Protein AF-0000000066307225 (afdb_homodimer)

Structure (mmCIF, N/CA/C/O backbone):
data_AF-0000000066307225-model_v1
#
loop_
_entity.id
_entity.type
_entity.pdbx_description
1 polymer 'Uncharacterized protein MJ0859'
#
loop_
_atom_site.group_PDB
_atom_site.id
_atom_site.type_symbol
_atom_site.label_atom_id
_atom_site.label_alt_id
_atom_site.label_comp_id
_atom_site.label_asym_id
_atom_site.label_entity_id
_atom_site.label_seq_id
_atom_site.pdbx_PDB_ins_code
_atom_site.Cartn_x
_atom_site.Cartn_y
_atom_site.Cartn_z
_atom_site.occupancy
_atom_site.B_iso_or_equiv
_atom_site.auth_seq_id
_atom_site.auth_comp_id
_atom_site.auth_asym_id
_atom_site.auth_atom_id
_atom_site.pdbx_PDB_model_num
ATOM 1 N N . MET A 1 1 ? -2.4 -5.715 23.688 1 25.11 1 MET A N 1
ATOM 2 C CA . MET A 1 1 ? -2.832 -4.48 23.047 1 25.11 1 MET A CA 1
ATOM 3 C C . MET A 1 1 ? -2.172 -4.328 21.672 1 25.11 1 MET A C 1
ATOM 5 O O . MET A 1 1 ? -0.945 -4.336 21.562 1 25.11 1 MET A O 1
ATOM 9 N N . ASN A 1 2 ? -2.607 -4.906 20.594 1 33.22 2 ASN A N 1
ATOM 10 C CA . ASN A 1 2 ? -2.016 -4.973 19.266 1 33.22 2 ASN A CA 1
ATOM 11 C C . ASN A 1 2 ? -1.569 -3.596 18.781 1 33.22 2 ASN A C 1
ATOM 13 O O . ASN A 1 2 ? -2.4 -2.729 18.5 1 33.22 2 ASN A O 1
ATOM 17 N N . ILE A 1 3 ? -0.653 -3.047 19.469 1 38.5 3 ILE A N 1
ATOM 18 C CA . ILE A 1 3 ? -0.158 -1.697 19.219 1 38.5 3 ILE A CA 1
ATOM 19 C C . ILE A 1 3 ? -0.204 -1.396 17.734 1 38.5 3 ILE A C 1
ATOM 21 O O . ILE A 1 3 ? 0.374 -2.129 16.922 1 38.5 3 ILE A O 1
ATOM 25 N N . MET A 1 4 ? -1.361 -0.844 17.359 1 49.78 4 MET A N 1
ATOM 26 C CA . MET A 1 4 ? -1.545 -0.375 15.992 1 49.78 4 MET A CA 1
ATOM 27 C C . MET A 1 4 ? -0.267 0.266 15.461 1 49.78 4 MET A C 1
ATOM 29 O O . MET A 1 4 ? 0.253 1.211 16.062 1 49.78 4 MET A O 1
ATOM 33 N N . ARG A 1 5 ? 0.6 -0.469 14.766 1 70.19 5 ARG A N 1
ATOM 34 C CA . ARG A 1 5 ? 1.826 0.067 14.18 1 70.19 5 ARG A CA 1
ATOM 35 C C . ARG A 1 5 ? 1.529 1.262 13.281 1 70.19 5 ARG A C 1
ATOM 37 O O . ARG A 1 5 ? 0.581 1.23 12.492 1 70.19 5 ARG A O 1
ATOM 44 N N . ILE A 1 6 ? 1.982 2.439 13.703 1 83.75 6 ILE A N 1
ATOM 45 C CA . ILE A 1 6 ? 1.838 3.701 12.984 1 83.75 6 ILE A CA 1
ATOM 46 C C . ILE A 1 6 ? 2.924 3.814 11.914 1 83.75 6 ILE A C 1
ATOM 48 O O . ILE A 1 6 ? 4.086 3.492 12.172 1 83.75 6 ILE A O 1
ATOM 52 N N . PRO A 1 7 ? 2.504 4.195 10.742 1 93.12 7 PRO A N 1
ATOM 53 C CA . PRO A 1 7 ? 3.508 4.418 9.695 1 93.12 7 PRO A CA 1
ATOM 54 C C . PRO A 1 7 ? 4.508 5.516 10.062 1 93.12 7 PRO A C 1
ATOM 56 O O . PRO A 1 7 ? 4.246 6.316 10.961 1 93.12 7 PRO A O 1
ATOM 59 N N . ARG A 1 8 ? 5.645 5.477 9.492 1 95.62 8 ARG A N 1
ATOM 60 C CA . ARG A 1 8 ? 6.629 6.551 9.594 1 95.62 8 ARG A CA 1
ATOM 61 C C . ARG A 1 8 ? 6.586 7.449 8.367 1 95.62 8 ARG A C 1
ATOM 63 O O . ARG A 1 8 ? 6.418 6.973 7.242 1 95.62 8 ARG A O 1
ATOM 70 N N . LEU A 1 9 ? 6.73 8.672 8.633 1 97.5 9 LEU A N 1
ATOM 71 C CA . LEU A 1 9 ? 6.766 9.664 7.566 1 97.5 9 LEU A CA 1
ATOM 72 C C . LEU A 1 9 ? 8.141 10.328 7.48 1 97.5 9 LE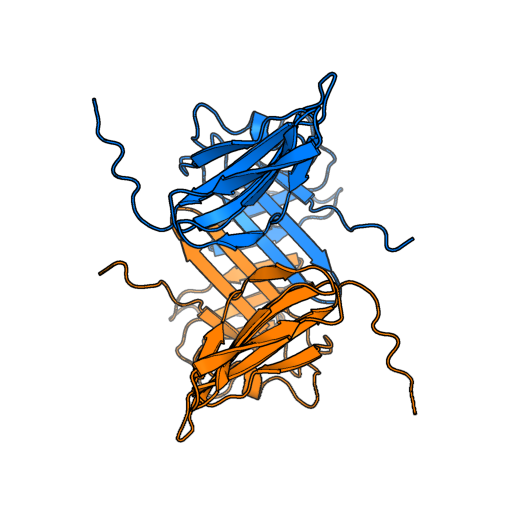U A C 1
ATOM 74 O O . LEU A 1 9 ? 8.703 10.727 8.5 1 97.5 9 LEU A O 1
ATOM 78 N N . TYR A 1 10 ? 8.703 10.398 6.277 1 98.31 10 TYR A N 1
ATOM 79 C CA . TYR A 1 10 ? 9.945 11.117 5.988 1 98.31 10 TYR A CA 1
ATOM 80 C C . TYR A 1 10 ? 9.711 12.227 4.973 1 98.31 10 TYR A C 1
ATOM 82 O O . TYR A 1 10 ? 9.008 12.031 3.975 1 98.31 10 TYR A O 1
ATOM 90 N N . VAL A 1 11 ? 10.305 13.336 5.211 1 98.62 11 VAL A N 1
ATOM 91 C CA . VAL A 1 11 ? 10.07 14.484 4.34 1 98.62 11 VAL A CA 1
ATOM 92 C C . VAL A 1 11 ? 11.398 15.141 3.975 1 98.62 11 VAL A C 1
ATOM 94 O O . VAL A 1 11 ? 12.273 15.297 4.824 1 98.62 11 VAL A O 1
ATOM 97 N N . GLU A 1 12 ? 11.461 15.547 2.754 1 98.38 12 GLU A N 1
ATOM 98 C CA . GLU A 1 12 ? 12.672 16.188 2.246 1 98.38 12 GLU A CA 1
ATOM 99 C C . GLU A 1 12 ? 12.977 17.469 3.002 1 98.38 12 GLU A C 1
ATOM 101 O O . GLU A 1 12 ? 12.109 18.328 3.154 1 98.38 12 GLU A O 1
ATOM 106 N N . ASN A 1 13 ? 14.18 17.547 3.523 1 95 13 ASN A N 1
ATOM 107 C CA . ASN A 1 13 ? 14.734 18.734 4.141 1 95 13 ASN A CA 1
ATOM 108 C C . ASN A 1 13 ? 13.844 19.266 5.262 1 95 13 ASN A C 1
ATOM 110 O O . ASN A 1 13 ? 13.672 20.469 5.41 1 95 13 ASN A O 1
ATOM 114 N N . ALA A 1 14 ? 13.195 18.344 5.945 1 93.88 14 ALA A N 1
ATOM 115 C CA . ALA A 1 14 ? 12.398 18.781 7.094 1 93.88 14 ALA A CA 1
ATOM 116 C C . ALA A 1 14 ? 13.289 19.375 8.18 1 93.88 14 ALA A C 1
ATOM 118 O O . ALA A 1 14 ? 14.32 18.797 8.539 1 93.88 14 ALA A O 1
ATOM 119 N N . GLU A 1 15 ? 12.93 20.469 8.68 1 90.44 15 GLU A N 1
ATOM 120 C CA . GLU A 1 15 ? 13.711 21.156 9.688 1 90.44 15 GLU A CA 1
ATOM 121 C C . GLU A 1 15 ? 13.594 20.469 11.047 1 90.44 15 GLU A C 1
ATOM 123 O O . GLU A 1 15 ? 14.602 20.281 11.742 1 90.44 15 GLU A O 1
ATOM 128 N N . LYS A 1 16 ? 12.445 20.219 11.484 1 90.38 16 LYS A N 1
ATOM 129 C CA . LYS A 1 16 ? 12.18 19.484 12.711 1 90.38 16 LYS A CA 1
ATOM 130 C C . LYS A 1 16 ? 12.008 17.984 12.438 1 90.38 16 LYS A C 1
ATOM 132 O O . LYS A 1 16 ? 11.125 17.594 11.664 1 90.38 16 LYS A O 1
ATOM 137 N N . HIS A 1 17 ? 12.883 17.188 12.984 1 90.44 17 HIS A N 1
ATOM 138 C CA . HIS A 1 17 ? 12.82 15.758 12.656 1 90.44 17 HIS A CA 1
ATOM 139 C C . HIS A 1 17 ? 13.297 14.898 13.82 1 90.44 17 HIS A C 1
ATOM 141 O O . HIS A 1 17 ? 13.852 15.414 14.789 1 90.44 17 HIS A O 1
ATOM 147 N N . GLU A 1 18 ? 13.016 13.609 13.719 1 86.94 18 GLU A N 1
ATOM 148 C CA . GLU A 1 18 ? 13.281 12.641 14.773 1 86.94 18 GLU A CA 1
ATOM 149 C C . GLU A 1 18 ? 14.609 11.922 14.539 1 86.94 18 GLU A C 1
ATOM 151 O O . GLU A 1 18 ? 14.852 10.852 15.102 1 86.94 18 GLU A 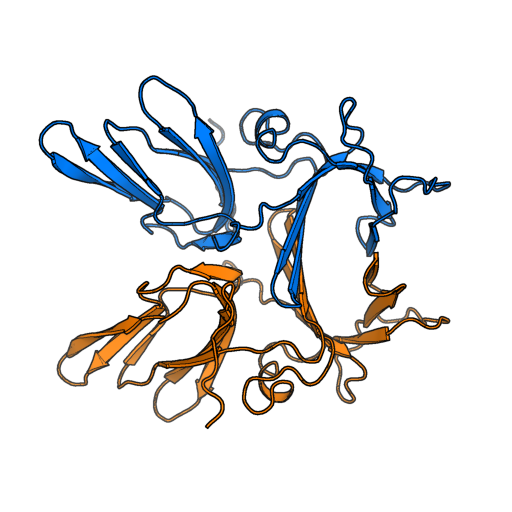O 1
ATOM 156 N N . GLY A 1 19 ? 15.445 12.383 13.609 1 85.5 19 GLY A N 1
ATOM 157 C CA . GLY A 1 19 ? 16.812 11.906 13.461 1 85.5 19 GLY A CA 1
ATOM 158 C C . GLY A 1 19 ? 16.969 10.852 12.383 1 85.5 19 GLY A C 1
ATOM 159 O O . GLY A 1 19 ? 17.984 10.805 11.688 1 85.5 19 GLY A O 1
ATOM 160 N N . ARG A 1 20 ? 15.953 9.93 12.219 1 92.94 20 ARG A N 1
ATOM 161 C CA . ARG A 1 20 ? 16.062 8.93 11.164 1 92.94 20 ARG A CA 1
ATOM 162 C C . ARG A 1 20 ? 15.984 9.57 9.781 1 92.94 20 ARG A C 1
ATOM 164 O O . ARG A 1 20 ? 15.297 10.578 9.609 1 92.94 20 ARG A O 1
ATOM 171 N N . LYS A 1 21 ? 16.656 8.945 8.867 1 96.5 21 LYS A N 1
ATOM 172 C CA . LYS A 1 21 ? 16.766 9.516 7.527 1 96.5 21 LYS A CA 1
ATOM 173 C C . LYS A 1 21 ? 16.562 8.453 6.457 1 96.5 21 LYS A C 1
ATOM 175 O O . LYS A 1 21 ? 16.875 7.281 6.672 1 96.5 21 LYS A O 1
ATOM 180 N N . VAL A 1 22 ? 16.094 8.898 5.387 1 98.19 22 VAL A N 1
ATOM 181 C CA . VAL A 1 22 ? 16.047 8.133 4.145 1 98.19 22 VAL A CA 1
ATOM 182 C C . VAL A 1 22 ? 16.641 8.953 3.004 1 98.19 22 VAL A C 1
ATOM 184 O O . VAL A 1 22 ? 16.391 10.164 2.916 1 98.19 22 VAL A O 1
ATOM 187 N N . VAL A 1 23 ? 17.359 8.32 2.223 1 98.31 23 VAL A N 1
ATOM 188 C CA . VAL A 1 23 ? 17.984 9.008 1.096 1 98.31 23 VAL A CA 1
ATOM 189 C C . VAL A 1 23 ? 17.438 8.453 -0.216 1 98.31 23 VAL A C 1
ATOM 191 O O . VAL A 1 23 ? 17.312 7.238 -0.382 1 98.31 23 VAL A O 1
ATOM 194 N N . ILE A 1 24 ? 17.094 9.328 -1.079 1 98.38 24 ILE A N 1
ATOM 195 C CA . ILE A 1 24 ? 16.656 8.977 -2.424 1 98.38 24 ILE A CA 1
ATOM 196 C C . ILE A 1 24 ? 17.703 9.406 -3.443 1 98.38 24 ILE A C 1
ATOM 198 O O . ILE A 1 24 ? 18.031 10.586 -3.553 1 98.38 24 ILE A O 1
ATOM 202 N N . GLU A 1 25 ? 18.172 8.461 -4.172 1 97.5 25 GLU A N 1
ATOM 203 C CA . GLU A 1 25 ? 19.188 8.766 -5.191 1 97.5 25 GLU A CA 1
ATOM 204 C C . GLU A 1 25 ? 18.672 8.422 -6.586 1 97.5 25 GLU A C 1
ATOM 206 O O . GLU A 1 25 ? 17.734 7.629 -6.738 1 97.5 25 GLU A O 1
ATOM 211 N N . ASN A 1 26 ? 19.266 9.094 -7.609 1 95.25 26 ASN A N 1
ATOM 212 C CA . ASN A 1 26 ? 19.062 8.773 -9.016 1 95.25 26 ASN A CA 1
ATOM 213 C C . ASN A 1 26 ? 17.578 8.75 -9.375 1 95.25 26 ASN A C 1
ATOM 215 O O . ASN A 1 26 ? 17.078 7.773 -9.945 1 95.25 26 ASN A O 1
ATOM 219 N N . GLY A 1 27 ? 16.812 9.781 -8.945 1 91.88 27 GLY A N 1
ATOM 220 C CA . GLY A 1 27 ? 15.414 9.945 -9.297 1 91.88 27 GLY A CA 1
ATOM 221 C C . GLY A 1 27 ? 14.516 8.898 -8.672 1 91.88 27 GLY A C 1
ATOM 222 O O . GLY A 1 27 ? 13.477 8.555 -9.234 1 91.88 27 GLY A O 1
ATOM 223 N N . GLY A 1 28 ? 14.984 8.297 -7.578 1 95.25 28 GLY A N 1
ATOM 224 C CA . GLY A 1 28 ? 14.156 7.32 -6.898 1 95.25 28 GLY A CA 1
ATOM 225 C C . GLY A 1 28 ? 14.57 5.887 -7.184 1 95.25 28 GLY A C 1
ATOM 226 O O . GLY A 1 28 ? 14.008 4.949 -6.617 1 95.25 28 GLY A O 1
ATOM 227 N N . LYS A 1 29 ? 15.531 5.691 -7.977 1 96.12 29 LYS A N 1
ATOM 228 C CA . LYS A 1 29 ? 15.992 4.344 -8.305 1 96.12 29 LYS A CA 1
ATOM 229 C C . LYS A 1 29 ? 16.688 3.689 -7.117 1 96.12 29 LYS A C 1
ATOM 231 O O . LYS A 1 29 ? 16.797 2.463 -7.059 1 96.12 29 LYS A O 1
ATOM 236 N N . VAL A 1 30 ? 17.188 4.531 -6.297 1 97.5 30 VAL A N 1
ATOM 237 C CA . VAL A 1 30 ? 17.828 4.02 -5.086 1 97.5 30 VAL A CA 1
ATOM 238 C C . VAL A 1 30 ? 17.188 4.652 -3.855 1 97.5 30 VAL A C 1
ATOM 240 O O . VAL A 1 30 ? 17.047 5.875 -3.771 1 97.5 30 VAL A O 1
ATOM 243 N N . ILE A 1 31 ? 16.766 3.861 -2.959 1 98.44 31 ILE A N 1
ATOM 244 C CA . ILE A 1 31 ? 16.25 4.285 -1.663 1 98.44 31 ILE A CA 1
ATOM 245 C C . ILE A 1 31 ? 17.078 3.664 -0.546 1 98.44 31 ILE A C 1
ATOM 247 O O . ILE A 1 31 ? 17.234 2.441 -0.479 1 98.44 31 ILE A O 1
ATOM 251 N N . LYS A 1 32 ? 17.594 4.512 0.347 1 98 32 LYS A N 1
ATOM 252 C CA . LYS A 1 32 ? 18.453 4.059 1.433 1 98 32 LYS A CA 1
ATOM 253 C C . LYS A 1 32 ? 17.938 4.527 2.787 1 98 32 LYS A C 1
ATOM 255 O O . LYS A 1 32 ? 17.781 5.727 3.016 1 98 32 LYS A O 1
ATOM 260 N N . PHE A 1 33 ? 17.625 3.639 3.607 1 97.81 33 PHE A N 1
ATOM 261 C CA . PHE A 1 33 ? 17.297 3.955 4.988 1 97.81 33 PHE A CA 1
ATOM 262 C C . PHE A 1 33 ? 18.547 3.992 5.859 1 97.81 33 PHE A C 1
ATOM 264 O O . PHE A 1 33 ? 19.266 3 5.953 1 97.81 33 PHE A O 1
ATOM 271 N N . LEU A 1 34 ? 18.719 5.055 6.48 1 96.31 34 LEU A N 1
ATOM 272 C CA . LEU A 1 34 ? 19.938 5.242 7.254 1 96.31 34 LEU A CA 1
ATOM 273 C C . LEU A 1 34 ? 19.672 5.066 8.742 1 96.31 34 LEU A C 1
ATOM 275 O O . LEU A 1 34 ? 18.594 5.406 9.234 1 96.31 34 LEU A O 1
ATOM 279 N N . ASP A 1 35 ? 20.688 4.652 9.43 1 89.75 35 ASP A N 1
ATOM 280 C CA . ASP A 1 35 ? 20.609 4.648 10.891 1 89.75 35 ASP A CA 1
ATOM 281 C C . ASP A 1 35 ? 20.703 6.066 11.445 1 89.75 35 ASP A C 1
ATOM 283 O O . ASP A 1 35 ? 21.188 6.977 10.773 1 89.75 35 ASP A O 1
ATOM 287 N N . LYS A 1 36 ? 20.266 6.285 12.609 1 86.75 36 LYS A N 1
ATOM 288 C CA . LYS A 1 36 ? 20.172 7.602 13.227 1 86.75 36 LYS A CA 1
ATOM 289 C C . LYS A 1 36 ? 21.516 8.32 13.203 1 86.75 36 LYS A C 1
ATOM 291 O O . LYS A 1 36 ? 21.578 9.508 12.891 1 86.75 36 LYS A O 1
ATOM 296 N N . ASP A 1 37 ? 22.609 7.668 13.414 1 88 37 ASP A N 1
ATOM 297 C CA . ASP A 1 37 ? 23.922 8.305 13.547 1 88 37 ASP A CA 1
ATOM 298 C C . ASP A 1 37 ? 24.719 8.211 12.25 1 88 37 ASP A C 1
ATOM 300 O O . ASP A 1 37 ? 25.859 8.672 12.172 1 88 37 ASP A O 1
ATOM 304 N N . GLU A 1 38 ? 24.047 7.711 11.211 1 90.44 38 GLU A N 1
ATOM 305 C CA . GLU A 1 38 ? 24.75 7.551 9.938 1 90.44 38 GLU A CA 1
ATOM 306 C C . GLU A 1 38 ? 24.719 8.844 9.125 1 90.44 38 GLU A C 1
ATOM 308 O O . GLU A 1 38 ? 23.672 9.469 8.984 1 90.44 38 GLU A O 1
ATOM 313 N N . GLU A 1 39 ? 25.844 9.289 8.688 1 90.19 39 GLU A N 1
ATOM 314 C CA . GLU A 1 39 ? 25.953 10.484 7.855 1 90.19 39 GLU A CA 1
ATOM 315 C C . GLU A 1 39 ? 25.844 10.133 6.371 1 90.19 39 GLU A C 1
ATOM 317 O O . GLU A 1 39 ? 26.172 9.016 5.965 1 90.19 39 GLU A O 1
ATOM 322 N N . TYR A 1 40 ? 25.375 10.984 5.633 1 93.44 40 TYR A N 1
ATOM 323 C CA . TYR A 1 40 ? 25.25 10.797 4.191 1 93.44 40 TYR A CA 1
ATOM 324 C C . TYR A 1 40 ? 26.078 11.836 3.434 1 93.44 40 TYR A C 1
ATOM 326 O O . TYR A 1 40 ? 25.969 13.031 3.699 1 93.44 40 TYR A O 1
ATOM 334 N N . GLU A 1 41 ? 26.984 11.281 2.564 1 90.44 41 GLU A N 1
ATOM 335 C CA . GLU A 1 41 ? 27.812 12.133 1.72 1 90.44 41 GLU A CA 1
ATOM 336 C C . GLU A 1 41 ? 27.469 11.953 0.245 1 90.44 41 GLU A C 1
ATOM 338 O O . GLU A 1 41 ? 27.625 10.867 -0.308 1 90.44 41 GLU A O 1
ATOM 343 N N . GLY A 1 42 ? 26.531 12.281 -0.307 1 92.06 42 GLY A N 1
ATOM 344 C CA . GLY A 1 42 ? 26.156 12.164 -1.706 1 92.06 42 GLY A CA 1
ATOM 345 C C . GLY A 1 42 ? 25.234 13.273 -2.172 1 92.06 42 GLY A C 1
ATOM 346 O O . GLY A 1 42 ? 25.062 14.281 -1.481 1 92.06 42 GLY A O 1
ATOM 347 N N . ASP A 1 43 ? 24.719 13.094 -3.387 1 94.38 43 ASP A N 1
ATOM 348 C CA . ASP A 1 43 ? 23.906 14.148 -3.992 1 94.38 43 ASP A CA 1
ATOM 349 C C . ASP A 1 43 ? 22.422 13.773 -3.984 1 94.38 43 ASP A C 1
ATOM 351 O O . ASP A 1 43 ? 21.625 14.406 -4.672 1 94.38 43 ASP A O 1
ATOM 355 N N . GLY A 1 44 ? 22.172 12.82 -3.258 1 96.88 44 GLY A N 1
ATOM 356 C CA . GLY A 1 44 ? 20.781 12.414 -3.191 1 96.88 44 GLY A CA 1
ATOM 357 C C . GLY A 1 44 ? 19.922 13.344 -2.34 1 96.88 44 GLY A C 1
ATOM 358 O O . GLY A 1 44 ? 20.453 14.227 -1.662 1 96.88 44 GLY A O 1
ATOM 359 N N . LYS A 1 45 ? 18.609 13.211 -2.488 1 97.56 45 LYS A N 1
ATOM 360 C CA . LYS A 1 45 ? 17.688 13.914 -1.61 1 97.56 45 LYS A CA 1
ATOM 361 C C . LYS A 1 45 ? 17.625 13.266 -0.23 1 97.56 45 LYS A C 1
ATOM 363 O O . LYS A 1 45 ? 17.422 12.062 -0.113 1 97.56 45 LYS A O 1
ATOM 368 N N . VAL A 1 46 ? 17.812 14.055 0.766 1 97.25 46 VAL A N 1
ATOM 369 C CA . VAL A 1 46 ? 17.734 13.531 2.129 1 97.25 46 VAL A CA 1
ATOM 370 C C . VAL A 1 46 ? 16.375 13.867 2.73 1 97.25 46 VAL A C 1
ATOM 372 O O . VAL A 1 46 ? 15.969 15.031 2.754 1 97.25 46 VAL A O 1
ATOM 375 N N . LEU A 1 47 ? 15.688 12.844 3.139 1 98.25 47 LEU A N 1
ATOM 376 C CA . LEU A 1 47 ? 14.414 12.969 3.838 1 98.25 47 LEU A CA 1
ATOM 377 C C . LEU A 1 47 ? 14.57 12.633 5.316 1 98.25 47 LEU A C 1
ATOM 379 O O . LEU A 1 47 ? 15.266 11.68 5.672 1 98.25 47 LEU A O 1
ATOM 383 N N . TYR A 1 48 ? 13.914 13.422 6.117 1 97.19 48 TYR A N 1
ATOM 384 C CA . TYR A 1 48 ? 14.008 13.25 7.562 1 97.19 48 TYR A CA 1
ATOM 385 C C . TYR A 1 48 ? 12.672 12.781 8.141 1 97.19 48 TYR A C 1
ATOM 387 O O . TYR A 1 48 ? 11.609 13.234 7.703 1 97.19 48 TYR A O 1
ATOM 395 N N . GLN A 1 49 ? 12.781 11.898 9.109 1 97.12 49 GLN A N 1
ATOM 396 C CA . GLN A 1 49 ? 11.562 11.43 9.758 1 97.12 49 GLN A CA 1
ATOM 397 C C . GLN A 1 49 ? 10.875 12.562 10.516 1 97.12 49 GLN A C 1
ATOM 399 O O . GLN A 1 49 ? 11.516 13.273 11.297 1 97.12 49 GLN A O 1
ATOM 404 N N . VAL A 1 50 ? 9.625 12.719 10.289 1 97.38 50 VAL A N 1
ATOM 405 C CA . VAL A 1 50 ? 8.805 13.711 10.977 1 97.38 50 VAL A CA 1
ATOM 406 C C . VAL A 1 50 ? 7.598 13.023 11.617 1 97.38 50 VAL A C 1
ATOM 408 O O . VAL A 1 50 ? 7.438 11.805 11.508 1 97.38 50 VAL A O 1
ATOM 411 N N . ILE A 1 51 ? 6.836 13.734 12.367 1 95.75 51 ILE A N 1
ATOM 412 C CA . ILE A 1 51 ? 5.613 13.211 12.961 1 95.75 51 ILE A CA 1
ATOM 413 C C . ILE A 1 51 ? 4.625 12.828 11.852 1 95.75 51 ILE A C 1
ATOM 415 O O . ILE A 1 51 ? 4.316 13.641 10.984 1 95.75 51 ILE A O 1
ATOM 419 N N . TYR A 1 52 ? 4.199 11.648 11.906 1 95.56 52 TYR A N 1
ATOM 420 C CA . TYR A 1 52 ? 3.324 11.109 10.875 1 95.56 52 TYR A CA 1
ATOM 421 C C . TYR A 1 52 ? 2.09 11.984 10.695 1 95.56 52 TYR A C 1
ATOM 423 O O . TYR A 1 52 ? 1.704 12.297 9.562 1 95.56 52 TYR A O 1
ATOM 431 N N . ASP A 1 53 ? 1.547 12.477 11.758 1 93.94 53 ASP A N 1
ATOM 432 C CA . ASP A 1 53 ? 0.296 13.227 11.742 1 93.94 53 ASP A CA 1
ATOM 433 C C . ASP A 1 53 ? 0.504 14.625 11.156 1 93.94 53 ASP A C 1
ATOM 435 O O . ASP A 1 53 ? -0.461 15.344 10.898 1 93.94 53 ASP A O 1
ATOM 439 N N . ASP A 1 54 ? 1.773 14.969 10.82 1 94.81 54 ASP A N 1
ATOM 440 C CA . ASP A 1 54 ? 2.053 16.266 10.234 1 94.81 54 ASP A CA 1
ATOM 441 C C . ASP A 1 54 ? 2.064 16.188 8.703 1 94.81 54 ASP A C 1
ATOM 443 O O . ASP A 1 54 ? 2.461 17.141 8.031 1 94.81 54 ASP A O 1
ATOM 447 N N . PHE A 1 55 ? 1.622 15.195 8.117 1 97.25 55 PHE A N 1
ATOM 448 C CA . PHE A 1 55 ? 1.599 14.969 6.676 1 97.25 55 PHE A CA 1
ATOM 449 C C . PHE A 1 55 ? 1.003 16.172 5.953 1 97.25 55 PHE A C 1
ATOM 451 O O . PHE A 1 55 ? 1.566 16.656 4.965 1 97.25 55 PHE A O 1
ATOM 458 N N . ASP A 1 56 ? -0.08 16.641 6.461 1 96.44 56 ASP A N 1
ATOM 459 C CA . ASP A 1 56 ? -0.821 17.688 5.746 1 96.44 56 ASP A CA 1
ATOM 460 C C . ASP A 1 56 ? -0.069 19.016 5.773 1 96.44 56 ASP A C 1
ATOM 462 O O . ASP A 1 56 ? -0.369 19.922 4.992 1 96.44 56 ASP A O 1
ATOM 466 N N . ASN A 1 57 ? 0.938 19.203 6.652 1 97 57 ASN A N 1
ATOM 467 C CA . ASN A 1 57 ? 1.793 20.375 6.629 1 97 57 ASN A CA 1
ATOM 468 C C . ASN A 1 57 ? 2.564 20.484 5.316 1 97 57 ASN A C 1
ATOM 470 O O . ASN A 1 57 ? 3.08 21.547 4.98 1 97 57 ASN A O 1
ATOM 474 N N . TYR A 1 58 ? 2.615 19.422 4.586 1 98.12 58 TYR A N 1
ATOM 475 C CA . TYR A 1 58 ? 3.447 19.375 3.389 1 98.12 58 TYR A CA 1
ATOM 476 C C . TYR A 1 58 ? 2.59 19.266 2.133 1 98.12 58 TYR A C 1
ATOM 478 O O . TYR A 1 58 ? 3.07 18.844 1.078 1 98.12 58 TYR A O 1
ATOM 486 N N . VAL A 1 59 ? 1.358 19.516 2.283 1 98.06 59 VAL A N 1
ATOM 487 C CA . VAL A 1 59 ? 0.411 19.609 1.177 1 98.06 59 VAL A CA 1
ATOM 488 C C . VAL A 1 59 ? -0.245 20.984 1.159 1 98.06 59 VAL A C 1
ATOM 490 O O . VAL A 1 59 ? -0.867 21.391 2.141 1 98.06 59 VAL A O 1
ATOM 493 N N . LEU A 1 60 ? -0.037 21.656 0.116 1 97.62 60 LEU A N 1
ATOM 494 C CA . LEU A 1 60 ? -0.638 22.969 -0.054 1 97.62 60 LEU A CA 1
ATOM 495 C C . LEU A 1 60 ? -1.644 22.969 -1.201 1 97.62 60 LEU A C 1
ATOM 497 O O . LEU A 1 60 ? -1.27 22.766 -2.359 1 97.62 60 LEU A O 1
ATOM 501 N N . MET A 1 61 ? -2.938 23.25 -0.926 1 95.62 61 MET A N 1
ATOM 502 C CA . MET A 1 61 ? -4.016 23.281 -1.911 1 95.62 61 MET A CA 1
ATOM 503 C C . MET A 1 61 ? -3.996 22.016 -2.77 1 95.62 61 MET A C 1
ATOM 505 O O . MET A 1 61 ? -4.016 22.094 -4 1 95.62 61 MET A O 1
ATOM 509 N N . GLY A 1 62 ? -3.771 20.891 -2.111 1 96.19 62 GLY A N 1
ATOM 510 C CA . GLY A 1 62 ? -3.852 19.594 -2.768 1 96.19 62 GLY A CA 1
ATOM 511 C C . GLY A 1 62 ? -2.562 19.188 -3.463 1 96.19 62 GLY A C 1
ATOM 512 O O . GLY A 1 62 ? -2.49 18.125 -4.086 1 96.19 62 GLY A O 1
ATOM 513 N N . THR A 1 63 ? -1.599 20.031 -3.35 1 98 63 THR A N 1
ATOM 514 C CA . THR A 1 63 ? -0.343 19.734 -4.031 1 98 63 THR A CA 1
ATOM 515 C C . THR A 1 63 ? 0.761 19.438 -3.02 1 98 63 THR A C 1
ATOM 517 O O . THR A 1 63 ? 0.996 20.219 -2.1 1 98 63 THR A O 1
ATOM 520 N N . VAL A 1 64 ? 1.4 18.344 -3.189 1 98.44 64 VAL A N 1
ATOM 521 C CA . VAL A 1 64 ? 2.527 17.969 -2.342 1 98.44 64 VAL A CA 1
ATOM 522 C C . VAL A 1 64 ? 3.695 18.922 -2.582 1 98.44 64 VAL A C 1
ATOM 524 O O . VAL A 1 64 ? 4.098 19.141 -3.727 1 98.44 64 VAL A O 1
ATOM 527 N N . THR A 1 65 ? 4.32 19.422 -1.512 1 98.56 65 THR A N 1
ATOM 528 C CA . THR A 1 65 ? 5.27 20.516 -1.672 1 98.56 65 THR A CA 1
ATOM 529 C C . THR A 1 65 ? 6.703 20.016 -1.526 1 98.56 65 THR A C 1
ATOM 531 O O . THR A 1 65 ? 7.652 20.719 -1.874 1 98.56 65 THR A O 1
ATOM 534 N N . LYS A 1 66 ? 6.941 18.859 -1.037 1 98.31 66 LYS A N 1
ATOM 535 C CA . LYS A 1 66 ? 8.234 18.219 -0.845 1 98.31 66 LYS A CA 1
ATOM 536 C C . LYS A 1 66 ? 8.156 16.719 -1.136 1 98.31 66 LYS A C 1
ATOM 538 O O . LYS A 1 66 ? 7.105 16.094 -0.969 1 98.31 66 LYS A O 1
ATOM 543 N N . ASP A 1 67 ? 9.25 16.156 -1.58 1 98.56 67 ASP A N 1
ATOM 544 C CA . ASP A 1 67 ? 9.281 14.695 -1.651 1 98.56 67 ASP A CA 1
ATOM 545 C C . ASP A 1 67 ? 9.047 14.078 -0.276 1 98.56 67 ASP A C 1
ATOM 547 O O . ASP A 1 67 ? 9.586 14.555 0.726 1 98.56 67 ASP A O 1
ATOM 551 N N . MET A 1 68 ? 8.266 13.008 -0.243 1 98.62 68 MET A N 1
ATOM 552 C CA . MET A 1 68 ? 7.957 12.32 1.009 1 98.62 68 MET A CA 1
ATOM 553 C C . MET A 1 68 ? 8.047 10.805 0.837 1 98.62 68 MET A C 1
ATOM 555 O O . MET A 1 68 ? 7.844 10.289 -0.263 1 98.62 68 MET A O 1
ATOM 559 N N . ILE A 1 69 ? 8.32 10.125 1.898 1 98.5 69 ILE A N 1
ATOM 560 C CA . ILE A 1 69 ? 8.219 8.672 1.967 1 98.5 69 ILE A CA 1
ATOM 561 C C . ILE A 1 69 ? 7.379 8.273 3.178 1 98.5 69 ILE A C 1
ATOM 563 O O . ILE A 1 69 ? 7.57 8.797 4.277 1 98.5 69 ILE A O 1
ATOM 567 N N . ILE A 1 70 ? 6.422 7.438 2.973 1 97.31 70 ILE A N 1
ATOM 568 C CA . ILE A 1 70 ? 5.723 6.762 4.059 1 97.31 70 ILE A CA 1
ATOM 569 C C . ILE A 1 70 ? 6.195 5.312 4.156 1 97.31 70 ILE A C 1
ATOM 571 O O . ILE A 1 70 ? 6.246 4.602 3.148 1 97.31 70 ILE A O 1
ATOM 575 N N . GLU A 1 71 ? 6.582 4.918 5.324 1 96.5 71 GLU A N 1
ATOM 576 C CA . GLU A 1 71 ? 7.039 3.557 5.582 1 96.5 71 GLU A CA 1
ATOM 577 C C . GLU A 1 71 ? 6.137 2.854 6.594 1 96.5 71 GLU A C 1
ATOM 579 O O . GLU A 1 71 ? 5.832 3.406 7.652 1 96.5 71 GLU A O 1
ATOM 584 N N . TYR A 1 72 ? 5.703 1.715 6.262 1 93.88 72 TYR A N 1
ATOM 585 C CA . TYR A 1 72 ? 4.91 0.875 7.1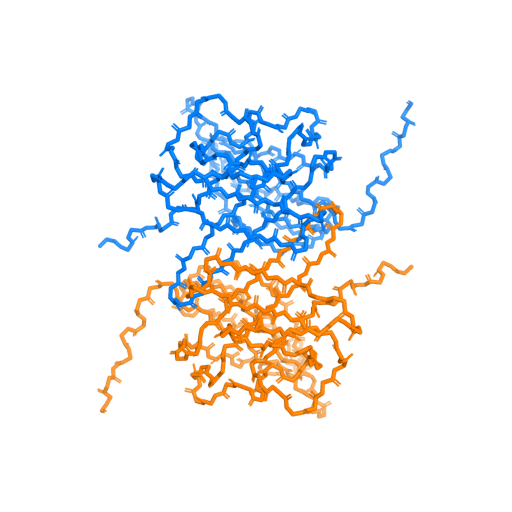52 1 93.88 72 TYR A CA 1
ATOM 586 C C . TYR A 1 72 ? 5.422 -0.561 7.145 1 93.88 72 TYR A C 1
ATOM 588 O O . TYR A 1 72 ? 5.582 -1.163 6.082 1 93.88 72 TYR A O 1
ATOM 596 N N . GLU A 1 73 ? 5.715 -1.065 8.312 1 92.06 73 GLU A N 1
ATOM 597 C CA . GLU A 1 73 ? 6.262 -2.418 8.398 1 92.06 73 GLU A CA 1
ATOM 598 C C . GLU A 1 73 ? 5.484 -3.258 9.414 1 92.06 73 GLU A C 1
ATOM 600 O O . GLU A 1 73 ? 5.32 -2.855 10.562 1 92.06 73 GLU A O 1
ATOM 605 N N . VAL A 1 74 ? 5.051 -4.395 8.891 1 89.75 74 VAL A N 1
ATOM 606 C CA . VAL A 1 74 ? 4.344 -5.328 9.766 1 89.75 74 VAL A CA 1
ATOM 607 C C . VAL A 1 74 ? 4.5 -6.75 9.234 1 89.75 74 VAL A C 1
ATOM 609 O O . VAL A 1 74 ? 4.484 -6.977 8.023 1 89.75 74 VAL A O 1
ATOM 612 N N . GLY A 1 75 ? 4.727 -7.734 10.094 1 88.44 75 GLY A N 1
ATOM 613 C CA . GLY A 1 75 ? 4.656 -9.156 9.789 1 88.44 75 GLY A CA 1
ATOM 614 C C . GLY A 1 75 ? 5.613 -9.57 8.688 1 88.44 75 GLY A C 1
ATOM 615 O O . GLY A 1 75 ? 5.262 -10.375 7.82 1 88.44 75 GLY A O 1
ATOM 616 N N . GLY A 1 76 ? 6.711 -8.969 8.555 1 91.25 76 GLY A N 1
ATOM 617 C CA . GLY A 1 76 ? 7.691 -9.336 7.547 1 91.25 76 GLY A CA 1
ATOM 618 C C . GLY A 1 76 ? 7.504 -8.594 6.238 1 91.25 76 GLY A C 1
ATOM 619 O O . GLY A 1 76 ? 8.188 -8.891 5.254 1 91.25 76 GLY A O 1
ATOM 620 N N . VAL A 1 77 ? 6.566 -7.703 6.23 1 95.19 77 VAL A N 1
ATOM 621 C CA . VAL A 1 77 ? 6.297 -6.898 5.043 1 95.19 77 VAL A CA 1
ATOM 622 C C . VAL A 1 77 ? 6.617 -5.434 5.328 1 95.19 77 VAL A C 1
ATOM 624 O O . VAL A 1 77 ? 6.246 -4.902 6.379 1 95.19 77 VAL A O 1
ATOM 627 N N . ARG A 1 78 ? 7.324 -4.871 4.48 1 95.88 78 ARG A N 1
ATOM 628 C CA . ARG A 1 78 ? 7.637 -3.447 4.539 1 95.88 78 ARG A CA 1
ATOM 629 C C . ARG A 1 78 ? 7.059 -2.711 3.334 1 95.88 78 ARG A C 1
ATOM 631 O O . ARG A 1 78 ? 7.387 -3.031 2.189 1 95.88 78 ARG A O 1
ATOM 638 N N . GLN A 1 79 ? 6.172 -1.767 3.576 1 95.56 79 GLN A N 1
ATOM 639 C CA . GLN A 1 79 ? 5.59 -0.944 2.521 1 95.56 79 GLN A CA 1
ATOM 640 C C . GLN A 1 79 ? 6.215 0.449 2.502 1 95.56 79 GLN A C 1
ATOM 642 O O . GLN A 1 79 ? 6.312 1.106 3.541 1 95.56 79 GLN A O 1
ATOM 647 N N . ILE A 1 80 ? 6.664 0.792 1.361 1 97 80 ILE A N 1
ATOM 648 C CA . ILE A 1 80 ? 7.281 2.098 1.152 1 97 80 ILE A CA 1
ATOM 649 C C . ILE A 1 80 ? 6.516 2.861 0.073 1 97 80 ILE A C 1
ATOM 651 O O . ILE A 1 80 ? 6.367 2.379 -1.052 1 97 80 ILE A O 1
ATOM 655 N N . THR A 1 81 ? 6.023 3.961 0.387 1 96.94 81 THR A N 1
ATOM 656 C CA . THR A 1 81 ? 5.344 4.832 -0.565 1 96.94 81 THR A CA 1
ATOM 657 C C . THR A 1 81 ? 6.133 6.121 -0.779 1 96.94 81 THR A C 1
ATOM 659 O O . THR A 1 81 ? 6.273 6.926 0.142 1 96.94 81 THR A O 1
ATOM 662 N N . TYR A 1 82 ? 6.676 6.293 -1.935 1 98.12 82 TYR A N 1
ATOM 663 C CA . TYR A 1 82 ? 7.383 7.508 -2.318 1 98.12 82 TYR A CA 1
ATOM 664 C C . TYR A 1 82 ? 6.457 8.469 -3.053 1 98.12 82 TYR A C 1
ATOM 666 O O . TYR A 1 82 ? 5.883 8.125 -4.086 1 98.12 82 TYR A O 1
ATOM 674 N N . ILE A 1 83 ? 6.277 9.602 -2.512 1 98 83 ILE A N 1
ATOM 675 C CA . ILE A 1 83 ? 5.418 10.648 -3.068 1 98 83 ILE A CA 1
ATOM 676 C C . ILE A 1 83 ? 6.273 11.812 -3.553 1 98 83 ILE A C 1
ATOM 678 O O . ILE A 1 83 ? 6.922 12.492 -2.754 1 98 83 ILE A O 1
ATOM 682 N N . LYS A 1 84 ? 6.18 12.141 -4.766 1 98 84 LYS A N 1
ATOM 683 C CA . LYS A 1 84 ? 7.012 13.195 -5.344 1 98 84 LYS A CA 1
ATOM 684 C C . LYS A 1 84 ? 6.395 14.57 -5.121 1 98 84 LYS A C 1
ATOM 686 O O . LYS A 1 84 ? 5.168 14.711 -5.133 1 98 84 LYS A O 1
ATOM 691 N N . LYS A 1 85 ? 7.316 15.453 -4.945 1 97.94 85 LYS A N 1
ATOM 692 C CA . LYS A 1 85 ? 6.875 16.844 -4.988 1 97.94 85 LYS A CA 1
ATOM 693 C C . LYS A 1 85 ? 6.055 17.125 -6.246 1 97.94 85 LYS A C 1
ATOM 695 O O . LYS A 1 85 ? 6.402 16.656 -7.332 1 97.94 85 LYS A O 1
ATOM 700 N N . GLY A 1 86 ? 4.973 17.875 -6.109 1 97.69 86 GLY A N 1
ATOM 701 C CA . GLY A 1 86 ? 4.133 18.234 -7.242 1 97.69 86 GLY A CA 1
ATOM 702 C C . GLY A 1 86 ? 2.945 17.312 -7.43 1 97.69 86 GLY A C 1
ATOM 703 O O . GLY A 1 86 ? 2.035 17.609 -8.203 1 97.69 86 GLY A O 1
ATOM 704 N N . THR A 1 87 ? 2.963 16.188 -6.746 1 97.31 87 THR A N 1
ATOM 705 C CA . THR A 1 87 ? 1.83 15.273 -6.82 1 97.31 87 THR A CA 1
ATOM 706 C C . THR A 1 87 ? 0.544 15.969 -6.383 1 97.31 87 THR A C 1
ATOM 708 O O . THR A 1 87 ? 0.529 16.672 -5.375 1 97.31 87 THR A O 1
ATOM 711 N N . LYS A 1 88 ? -0.518 15.734 -7.117 1 97.12 88 LYS A N 1
ATOM 712 C CA . LYS A 1 88 ? -1.812 16.328 -6.797 1 97.12 88 LYS A CA 1
ATOM 713 C C . LYS A 1 88 ? -2.695 15.344 -6.035 1 97.12 88 LYS A C 1
ATOM 715 O O . LYS A 1 88 ? -2.873 14.203 -6.465 1 97.12 88 LYS A O 1
ATOM 720 N N . LEU A 1 89 ? -3.182 15.812 -4.992 1 97.56 89 LEU A N 1
ATOM 721 C CA . LEU A 1 89 ? -4.07 15.008 -4.16 1 97.56 89 LEU A CA 1
ATOM 722 C C . LEU A 1 89 ? -5.457 15.633 -4.078 1 97.56 89 LEU A C 1
ATOM 724 O O . LEU A 1 89 ? -5.594 16.859 -4.121 1 97.56 89 LEU A O 1
ATOM 728 N N . LEU A 1 90 ? -6.391 14.789 -4 1 97.06 90 LEU A N 1
ATOM 729 C CA . LEU A 1 90 ? -7.75 15.219 -3.693 1 97.06 90 LEU A CA 1
ATOM 730 C C . LEU A 1 90 ? -8.016 15.148 -2.193 1 97.06 90 LEU A C 1
ATOM 732 O O . LEU A 1 90 ? -7.734 14.133 -1.552 1 97.06 90 LEU A O 1
ATOM 736 N N . GLU A 1 91 ? -8.445 16.219 -1.701 1 96.81 91 GLU A N 1
ATOM 737 C CA . GLU A 1 91 ? -8.828 16.281 -0.293 1 96.81 91 GLU A CA 1
ATOM 738 C C . GLU A 1 91 ? -10.336 16.156 -0.126 1 96.81 91 GLU A C 1
ATOM 740 O O . GLU A 1 91 ? -11.086 16.984 -0.642 1 96.81 91 GLU A O 1
ATOM 745 N N . ILE A 1 92 ? -10.797 15.164 0.586 1 96.81 92 ILE A N 1
ATOM 746 C CA . ILE A 1 92 ? -12.219 14.969 0.805 1 96.81 92 ILE A CA 1
ATOM 747 C C . ILE A 1 92 ? -12.531 15.055 2.297 1 96.81 92 ILE A C 1
ATOM 749 O O . ILE A 1 92 ? -12.156 14.164 3.068 1 96.81 92 ILE A O 1
ATOM 753 N N . PRO A 1 93 ? -13.211 16.031 2.699 1 95.81 93 PRO A N 1
ATOM 754 C CA . PRO A 1 93 ? -13.586 16.156 4.109 1 95.81 93 PRO A CA 1
ATOM 755 C C . PRO A 1 93 ? -14.742 15.227 4.488 1 95.81 93 PRO A C 1
ATOM 757 O O . PRO A 1 93 ? -15.641 15 3.678 1 95.81 93 PRO A O 1
ATOM 760 N N . ALA A 1 94 ? -14.656 14.617 5.582 1 95.56 94 ALA A N 1
ATOM 761 C CA . ALA A 1 94 ? -15.742 13.914 6.25 1 95.56 94 ALA A CA 1
ATOM 762 C C . ALA A 1 94 ? -16.094 14.57 7.582 1 95.56 94 ALA A C 1
ATOM 764 O O . ALA A 1 94 ? -15.367 14.406 8.57 1 95.56 94 ALA A O 1
ATOM 765 N N . GLU A 1 95 ? -17.156 15.273 7.551 1 93.12 95 GLU A N 1
ATOM 766 C CA . GLU A 1 95 ? -17.547 16.078 8.711 1 93.12 95 GLU A CA 1
ATOM 767 C C . GLU A 1 95 ? -18.953 15.727 9.18 1 93.12 95 GLU A C 1
ATOM 769 O O . GLU A 1 95 ? -19.875 15.594 8.359 1 93.12 95 GLU A O 1
ATOM 774 N N . GLY A 1 96 ? -19.031 15.5 10.516 1 90 96 GLY A N 1
ATOM 775 C CA . GLY A 1 96 ? -20.312 15.195 11.117 1 90 96 GLY A CA 1
ATOM 776 C C . GLY A 1 96 ? -20.266 15.172 12.633 1 90 96 GLY A C 1
ATOM 777 O O . GLY A 1 96 ? -19.25 15.516 13.242 1 90 96 GLY A O 1
ATOM 778 N N . TYR A 1 97 ? -21.469 14.93 13.266 1 92.62 97 TYR A N 1
ATOM 779 C CA . TYR A 1 97 ? -21.547 14.781 14.711 1 92.62 97 TYR A CA 1
ATOM 780 C C . TYR A 1 97 ? -20.625 13.664 15.195 1 92.62 97 TYR A C 1
ATOM 782 O O . TYR A 1 97 ? -19.812 13.867 16.109 1 92.62 97 TYR A O 1
ATOM 790 N N . LYS A 1 98 ? -20.75 12.578 14.562 1 93.38 98 LYS A N 1
ATOM 791 C CA . LYS A 1 98 ? -19.781 11.484 14.688 1 93.38 98 LYS A CA 1
ATOM 792 C C . LYS A 1 98 ? -19.344 10.992 13.312 1 93.38 98 LYS A C 1
ATOM 794 O O . LYS A 1 98 ? -20.156 10.867 12.398 1 93.38 98 LYS A O 1
ATOM 799 N N . VAL A 1 99 ? -18.062 10.75 13.211 1 94.19 99 VAL A N 1
ATOM 800 C CA . VAL A 1 99 ? -17.5 10.305 11.938 1 94.19 99 VAL A CA 1
ATOM 801 C C . VAL A 1 99 ? -16.797 8.969 12.125 1 94.19 99 VAL A C 1
ATOM 803 O O . VAL A 1 99 ? -16 8.805 13.047 1 94.19 99 VAL A O 1
ATOM 806 N N . TYR A 1 100 ? -17.094 8.023 11.258 1 92.44 100 TYR A N 1
ATOM 807 C CA . TYR A 1 100 ? -16.469 6.699 11.273 1 92.44 100 TYR A CA 1
ATOM 808 C C . TYR A 1 100 ? -15.781 6.402 9.945 1 92.44 100 TYR A C 1
ATOM 810 O O . TYR A 1 100 ? -16.438 6.047 8.961 1 92.44 100 TYR A O 1
ATOM 818 N N . PRO A 1 101 ? -14.461 6.508 9.93 1 92.75 101 PRO A N 1
ATOM 819 C CA . PRO A 1 101 ? -13.773 6.113 8.703 1 92.75 101 PRO A CA 1
ATOM 820 C C . PRO A 1 101 ? -13.992 4.641 8.352 1 92.75 101 PRO A C 1
ATOM 822 O O . PRO A 1 101 ? -13.93 3.777 9.227 1 92.75 101 PRO A O 1
ATOM 825 N N . ILE A 1 102 ? -14.219 4.379 7.086 1 88.94 102 ILE A N 1
ATOM 826 C CA . ILE A 1 102 ? -14.453 3.023 6.598 1 88.94 102 ILE A CA 1
ATOM 827 C C . ILE A 1 102 ? -13.18 2.484 5.949 1 88.94 102 ILE A C 1
ATOM 829 O O . ILE A 1 102 ? -12.953 1.272 5.93 1 88.94 102 ILE A O 1
ATOM 833 N N . VAL A 1 103 ? -12.383 3.412 5.402 1 88.62 103 VAL A N 1
ATOM 834 C CA . VAL A 1 103 ? -11.133 3.031 4.754 1 88.62 103 VAL A CA 1
ATOM 835 C C . VAL A 1 103 ? -9.953 3.697 5.469 1 88.62 103 VAL A C 1
ATOM 837 O O . VAL A 1 103 ? -10.141 4.668 6.203 1 88.62 103 VAL A O 1
ATOM 840 N N . ASP A 1 104 ? -8.828 3.143 5.242 1 86.88 104 ASP A N 1
ATOM 841 C CA . ASP A 1 104 ? -7.613 3.621 5.891 1 86.88 104 ASP A CA 1
ATOM 842 C C . ASP A 1 104 ? -6.5 3.844 4.871 1 86.88 104 ASP A C 1
ATOM 844 O O . ASP A 1 104 ? -6.688 3.607 3.676 1 86.88 104 ASP A O 1
ATOM 848 N N . PHE A 1 105 ? -5.41 4.32 5.398 1 86.62 105 PHE A N 1
ATOM 849 C CA . PHE A 1 105 ? -4.227 4.535 4.574 1 86.62 105 PHE A CA 1
ATOM 850 C C . PHE A 1 105 ? -3.9 3.287 3.76 1 86.62 105 PHE A C 1
ATOM 852 O O . PHE A 1 105 ? -4.027 2.166 4.254 1 86.62 105 PHE A O 1
ATOM 859 N N . GLY A 1 106 ? -3.566 3.523 2.51 1 85.19 106 GLY A N 1
ATOM 860 C CA . GLY A 1 106 ? -3.113 2.441 1.649 1 85.19 106 GLY A CA 1
ATOM 861 C C . GLY A 1 106 ? -4.23 1.819 0.834 1 85.19 106 GLY A C 1
ATOM 862 O O . GLY A 1 106 ? -3.973 1.096 -0.13 1 85.19 106 GLY A O 1
ATOM 863 N N . CYS A 1 107 ? -5.398 2.143 1.111 1 88.06 107 CYS A N 1
ATOM 864 C CA . CYS A 1 107 ? -6.523 1.506 0.438 1 88.06 107 CYS A CA 1
ATOM 865 C C . CYS A 1 107 ? -6.699 2.055 -0.973 1 88.06 107 CYS A C 1
ATOM 867 O O . CYS A 1 107 ? -6.738 3.271 -1.169 1 88.06 107 CYS A O 1
ATOM 869 N N . ARG A 1 108 ? -6.75 1.153 -1.819 1 86.94 108 ARG A N 1
ATOM 870 C CA . ARG A 1 108 ? -7.207 1.522 -3.156 1 86.94 108 ARG A CA 1
ATOM 871 C C . ARG A 1 108 ? -8.727 1.535 -3.23 1 86.94 108 ARG A C 1
ATOM 873 O O . ARG A 1 108 ? -9.383 0.58 -2.811 1 86.94 108 ARG A O 1
ATOM 880 N N . ILE A 1 109 ? -9.242 2.586 -3.746 1 88.56 109 ILE A N 1
ATOM 881 C CA . ILE A 1 109 ? -10.688 2.764 -3.725 1 88.56 109 ILE A CA 1
ATOM 882 C C . ILE A 1 109 ? -11.188 3.094 -5.129 1 88.56 109 ILE A C 1
ATOM 884 O O . ILE A 1 109 ? -10.469 3.703 -5.926 1 88.56 109 ILE A O 1
ATOM 888 N N . LEU A 1 110 ? -12.383 2.688 -5.359 1 85.75 110 LEU A N 1
ATOM 889 C CA . LEU A 1 110 ? -13.023 2.998 -6.633 1 85.75 110 LEU A CA 1
ATOM 890 C C . LEU A 1 110 ? -13.984 4.176 -6.484 1 85.75 110 LEU A C 1
ATOM 892 O O . LEU A 1 110 ? -14.508 4.418 -5.395 1 85.75 110 LEU A O 1
ATOM 896 N N . GLY A 1 111 ? -14.109 4.82 -7.578 1 88.44 111 GLY A N 1
ATOM 897 C CA . GLY A 1 111 ? -15.109 5.875 -7.582 1 88.44 111 GLY A CA 1
ATOM 898 C C . GLY A 1 111 ? -16.469 5.414 -7.082 1 88.44 111 GLY A C 1
ATOM 899 O O . GLY A 1 111 ? -16.922 4.324 -7.426 1 88.44 111 GLY A O 1
ATOM 900 N N . GLY A 1 112 ? -17.094 6.293 -6.223 1 90.5 112 GLY A N 1
ATOM 901 C CA . GLY A 1 112 ? -18.391 5.965 -5.664 1 90.5 112 GLY A CA 1
ATOM 902 C C . GLY A 1 112 ? -18.312 5.16 -4.383 1 90.5 112 GLY A C 1
ATOM 903 O O . GLY A 1 112 ? -19.312 4.988 -3.682 1 90.5 112 GLY A O 1
ATOM 904 N N . HIS A 1 113 ? -17.188 4.648 -4.047 1 87.81 113 HIS A N 1
ATOM 905 C CA . HIS A 1 113 ? -16.984 3.865 -2.832 1 87.81 113 HIS A CA 1
ATOM 906 C C . HIS A 1 113 ? -17.156 4.73 -1.588 1 87.81 113 HIS A C 1
ATOM 908 O O . HIS A 1 113 ? -16.734 5.891 -1.572 1 87.81 113 HIS A O 1
ATOM 914 N N . ARG A 1 114 ? -17.75 4.117 -0.587 1 92.62 114 ARG A N 1
ATOM 915 C CA . ARG A 1 114 ? -17.875 4.777 0.707 1 92.62 114 ARG A CA 1
ATOM 916 C C . ARG A 1 114 ? -16.547 4.824 1.434 1 92.62 114 ARG A C 1
ATOM 918 O O . ARG A 1 114 ? -15.883 3.797 1.594 1 92.62 114 ARG A O 1
ATOM 925 N N . ILE A 1 115 ? -16.266 6.043 1.899 1 94.38 115 ILE A N 1
ATOM 926 C CA . ILE A 1 115 ? -14.984 6.137 2.578 1 94.38 115 ILE A CA 1
ATOM 927 C C . ILE A 1 115 ? -15.203 6.488 4.047 1 94.38 115 ILE A C 1
ATOM 929 O O . ILE A 1 115 ? -14.305 6.297 4.875 1 94.38 115 ILE A O 1
ATOM 933 N N . ALA A 1 116 ? -16.359 6.953 4.363 1 95.62 116 ALA A N 1
ATOM 934 C CA . ALA A 1 116 ? -16.688 7.234 5.758 1 95.62 116 ALA A CA 1
ATOM 935 C C . ALA A 1 116 ? -18.203 7.219 5.977 1 95.62 116 ALA A C 1
ATOM 937 O O . ALA A 1 116 ? -18.969 7.422 5.039 1 95.62 116 ALA A O 1
ATOM 938 N N . ALA A 1 117 ? -18.578 6.902 7.168 1 95.69 117 ALA A N 1
ATOM 939 C CA . ALA A 1 117 ? -19.953 7.047 7.621 1 95.69 117 ALA A CA 1
ATOM 940 C C . ALA A 1 117 ? -20.094 8.227 8.578 1 95.69 117 ALA A C 1
ATOM 942 O O . ALA A 1 117 ? -19.234 8.445 9.438 1 95.69 117 ALA A O 1
ATOM 943 N N . LEU A 1 118 ? -21.125 8.945 8.359 1 96.25 118 LEU A N 1
ATOM 944 C CA . LEU A 1 118 ? -21.453 10.086 9.211 1 96.25 118 LEU A CA 1
ATOM 945 C C . LEU A 1 118 ? -22.734 9.836 9.992 1 96.25 118 LEU A C 1
ATOM 947 O O . LEU A 1 118 ? -23.766 9.477 9.414 1 96.25 118 LEU A O 1
ATOM 951 N N . GLN A 1 119 ? -22.656 10.062 11.25 1 95.88 119 GLN A N 1
ATOM 952 C CA . GLN A 1 119 ? -23.859 9.938 12.086 1 95.88 119 GLN A CA 1
ATOM 953 C C . GLN A 1 119 ? -24.312 11.297 12.594 1 95.88 119 GLN A C 1
ATOM 955 O O . GLN A 1 119 ? -23.531 12.039 13.188 1 95.88 119 GLN A O 1
ATOM 960 N N . SER A 1 120 ? -25.562 11.617 12.391 1 94.44 120 SER A N 1
ATOM 961 C CA . SER A 1 120 ? -26.125 12.859 12.922 1 94.44 120 SER A CA 1
ATOM 962 C C . SER A 1 120 ? -26.453 12.727 14.406 1 94.44 120 SER A C 1
ATOM 964 O O . SER A 1 120 ? -26.375 11.633 14.969 1 94.44 120 SER A O 1
ATOM 966 N N . ARG A 1 121 ? -26.781 13.82 14.914 1 92.69 121 ARG A N 1
ATOM 967 C CA . ARG A 1 121 ? -27.188 13.836 16.312 1 92.69 121 ARG A CA 1
ATOM 968 C C . ARG A 1 121 ? -28.406 12.953 16.547 1 92.69 121 ARG A C 1
ATOM 970 O O . ARG A 1 121 ? -28.516 12.305 17.594 1 92.69 121 ARG A O 1
ATOM 977 N N . LYS A 1 122 ? -29.297 12.82 15.68 1 95.62 122 LYS A N 1
ATOM 978 C CA . LYS A 1 122 ? -30.516 12.031 15.789 1 95.62 122 LYS A CA 1
ATOM 979 C C . LYS A 1 122 ? -30.266 10.562 15.492 1 95.62 122 LYS A C 1
ATOM 981 O O . LYS A 1 122 ? -31.172 9.734 15.586 1 95.62 122 LYS A O 1
ATOM 986 N N . GLY A 1 123 ? -29.078 10.234 15.039 1 93.38 123 GLY A N 1
ATOM 987 C CA . GLY A 1 123 ? -28.703 8.844 14.828 1 93.38 123 GLY A CA 1
ATOM 988 C C . GLY A 1 123 ? -28.75 8.422 13.375 1 93.38 123 GLY A C 1
ATOM 989 O O . GLY A 1 123 ? -28.453 7.277 13.039 1 93.38 123 GLY A O 1
ATOM 990 N N . ASP A 1 124 ? -29.156 9.375 12.484 1 96.25 124 ASP A N 1
ATOM 991 C CA . ASP A 1 124 ? -29.188 9.07 11.062 1 96.25 124 ASP A CA 1
ATOM 992 C C . ASP A 1 124 ? -27.781 8.883 10.508 1 96.25 124 ASP A C 1
ATOM 994 O O . ASP A 1 124 ? -26.859 9.617 10.867 1 96.25 124 ASP A O 1
ATOM 998 N N . ILE A 1 125 ? -27.672 7.867 9.586 1 95.94 125 ILE A N 1
ATOM 999 C CA . ILE A 1 125 ? -26.359 7.574 9.023 1 95.94 125 ILE A CA 1
ATOM 1000 C C . ILE A 1 125 ? -26.312 8.008 7.559 1 95.94 125 ILE A C 1
ATOM 1002 O O . ILE A 1 125 ? -27.25 7.734 6.797 1 95.94 125 ILE A O 1
ATOM 1006 N N . ARG A 1 126 ? -25.297 8.734 7.141 1 96.38 126 ARG A N 1
ATOM 1007 C CA . ARG A 1 126 ? -24.969 9.055 5.754 1 96.38 126 ARG A CA 1
ATOM 1008 C C . ARG A 1 126 ? -23.531 8.703 5.441 1 96.38 126 ARG A C 1
ATOM 1010 O O . ARG A 1 126 ? -22.719 8.477 6.348 1 96.38 126 ARG A O 1
ATOM 1017 N N . PHE A 1 127 ? -23.281 8.672 4.156 1 96.19 127 PHE A N 1
ATOM 1018 C CA . PHE A 1 127 ? -21.953 8.219 3.787 1 96.19 127 PHE A CA 1
ATOM 1019 C C . PHE A 1 127 ? -21.234 9.281 2.975 1 96.19 127 PHE A C 1
ATOM 1021 O O . PHE A 1 127 ? -21.859 10.078 2.275 1 96.19 127 PHE A O 1
ATOM 1028 N N . VAL A 1 128 ? -19.969 9.32 3.158 1 96.88 128 VAL A N 1
ATOM 1029 C CA . VAL A 1 128 ? -19.078 10.07 2.266 1 96.88 128 VAL A CA 1
ATOM 1030 C C . VAL A 1 128 ? -18.5 9.141 1.215 1 96.88 128 VAL A C 1
ATOM 1032 O O . VAL A 1 128 ? -17.906 8.102 1.552 1 96.88 128 VAL A O 1
ATOM 1035 N N . ASN A 1 129 ? -18.656 9.555 -0.016 1 95.5 129 ASN A N 1
ATOM 1036 C CA . ASN A 1 129 ? -18.125 8.75 -1.112 1 95.5 129 ASN A CA 1
ATOM 1037 C C . ASN A 1 129 ? -17 9.477 -1.844 1 95.5 129 ASN A C 1
ATOM 1039 O O . ASN A 1 129 ? -16.953 10.703 -1.851 1 95.5 129 ASN A O 1
ATOM 1043 N N . THR A 1 130 ? -16.141 8.656 -2.34 1 94.75 130 THR A N 1
ATOM 1044 C CA . THR A 1 130 ? -15.117 9.266 -3.182 1 94.75 130 THR A CA 1
ATOM 1045 C C . THR A 1 130 ? -15.609 9.406 -4.617 1 94.75 130 THR A C 1
ATOM 1047 O O . THR A 1 130 ? -16.266 8.508 -5.145 1 94.75 130 THR A O 1
ATOM 1050 N N . PRO A 1 131 ? -15.305 10.547 -5.215 1 94.25 131 PRO A N 1
ATOM 1051 C CA . PRO A 1 131 ? -15.742 10.75 -6.598 1 94.25 131 PRO A CA 1
ATOM 1052 C C . PRO A 1 131 ? -14.781 10.141 -7.617 1 94.25 131 PRO A C 1
ATOM 1054 O O . PRO A 1 131 ? -15.055 10.172 -8.82 1 94.25 131 PRO A O 1
ATOM 1057 N N . VAL A 1 132 ? -13.633 9.578 -7.199 1 92.12 132 VAL A N 1
ATOM 1058 C CA . VAL A 1 132 ? -12.609 9.117 -8.133 1 92.12 132 VAL A CA 1
ATOM 1059 C C . VAL A 1 132 ? -12.086 7.754 -7.699 1 92.12 132 VAL A C 1
ATOM 1061 O O . VAL A 1 132 ? -12.203 7.383 -6.527 1 92.12 132 VAL A O 1
ATOM 1064 N N . ASN A 1 133 ? -11.562 7.062 -8.695 1 89.06 133 ASN A N 1
ATOM 1065 C CA . ASN A 1 133 ? -10.648 5.977 -8.352 1 89.06 133 ASN A CA 1
ATOM 1066 C C . ASN A 1 133 ? -9.344 6.508 -7.777 1 89.06 133 ASN A C 1
ATOM 1068 O O . ASN A 1 133 ? -8.797 7.496 -8.266 1 89.06 133 ASN A O 1
ATOM 1072 N N . GLY A 1 134 ? -8.883 5.84 -6.727 1 91.88 134 GLY A N 1
ATOM 1073 C CA . GLY A 1 134 ? -7.629 6.363 -6.203 1 91.88 134 GLY A CA 1
ATOM 1074 C C . GLY A 1 134 ? -7.09 5.551 -5.039 1 91.88 134 GLY A C 1
ATOM 1075 O O . GLY A 1 134 ? -7.535 4.43 -4.797 1 91.88 134 GLY A O 1
ATOM 1076 N N . ILE A 1 135 ? -6.074 6.027 -4.438 1 93 135 ILE A N 1
ATOM 1077 C CA . ILE A 1 135 ? -5.414 5.449 -3.271 1 93 135 ILE A CA 1
ATOM 1078 C C . ILE A 1 135 ? -5.477 6.43 -2.104 1 93 135 ILE A C 1
ATOM 1080 O O . ILE A 1 135 ? -5.145 7.605 -2.254 1 93 135 ILE A O 1
ATOM 1084 N N . VAL A 1 136 ? -5.918 5.938 -0.962 1 94.56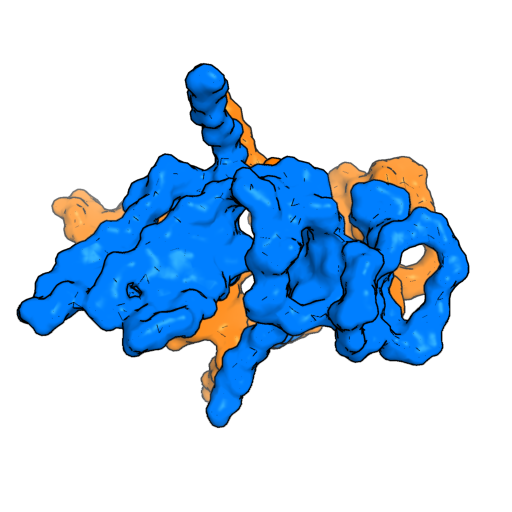 136 VAL A N 1
ATOM 1085 C CA . VAL A 1 136 ? -5.879 6.766 0.239 1 94.56 136 VAL A CA 1
ATOM 1086 C C . VAL A 1 136 ? -4.445 6.848 0.763 1 94.56 136 VAL A C 1
ATOM 1088 O O . VAL A 1 136 ? -3.893 5.852 1.233 1 94.56 136 VAL A O 1
ATOM 1091 N N . LEU A 1 137 ? -3.881 8.031 0.764 1 96 137 LEU A N 1
ATOM 1092 C CA . LEU A 1 137 ? -2.488 8.172 1.177 1 96 137 LEU A CA 1
ATOM 1093 C C . LEU A 1 137 ? -2.395 8.602 2.637 1 96 137 LEU A C 1
ATOM 1095 O O . LEU A 1 137 ? -1.369 8.391 3.287 1 96 137 LEU A O 1
ATOM 1099 N N . PHE A 1 138 ? -3.385 9.266 3.061 1 96.38 138 PHE A N 1
ATOM 1100 C CA . PHE A 1 138 ? -3.357 9.797 4.418 1 96.38 138 PHE A CA 1
ATOM 1101 C C . PHE A 1 138 ? -4.762 10.164 4.887 1 96.38 138 PHE A C 1
ATOM 1103 O O . PHE A 1 138 ? -5.602 10.578 4.086 1 96.38 138 PHE A O 1
ATOM 1110 N N . LEU A 1 139 ? -5.031 9.898 6.137 1 94.88 139 LEU A N 1
ATOM 1111 C CA . LEU A 1 139 ? -6.25 10.32 6.816 1 94.88 139 LEU A CA 1
ATOM 1112 C C . LEU A 1 139 ? -5.926 11.219 8.008 1 94.88 139 LEU A C 1
ATOM 1114 O O . LEU A 1 139 ? -5.297 10.781 8.969 1 94.88 139 LEU A O 1
ATOM 1118 N N . LYS A 1 140 ? -6.363 12.406 7.887 1 94.06 140 LYS A N 1
ATOM 1119 C CA . LYS A 1 140 ? -6.117 13.359 8.969 1 94.06 140 LYS A CA 1
ATOM 1120 C C . LYS A 1 140 ? -7.309 13.438 9.914 1 94.06 140 LYS A C 1
ATOM 1122 O O . LYS A 1 140 ? -8.43 13.711 9.492 1 94.06 140 LYS A O 1
ATOM 1127 N N . GLU A 1 141 ? -7.004 13.102 11.117 1 91.38 141 GLU A N 1
ATOM 1128 C CA . GLU A 1 141 ? -7.992 13.43 12.141 1 91.38 141 GLU A CA 1
ATOM 1129 C C . GLU A 1 141 ? -7.902 14.898 12.555 1 91.38 141 GLU A C 1
ATOM 1131 O O . GLU A 1 141 ? -6.828 15.383 12.914 1 91.38 141 GLU A O 1
ATOM 1136 N N . VAL A 1 142 ? -8.867 15.594 12.375 1 87.5 142 VAL A N 1
ATOM 1137 C CA . VAL A 1 142 ? -8.914 17 12.75 1 87.5 142 VAL A CA 1
ATOM 1138 C C . VAL A 1 142 ? -9.555 17.141 14.133 1 87.5 142 VAL A C 1
ATOM 1140 O O . VAL A 1 142 ? -10.734 16.828 14.305 1 87.5 142 VAL A O 1
ATOM 1143 N N . PRO A 1 143 ? -8.68 17.484 15.008 1 75.88 143 PRO A N 1
ATOM 1144 C CA . PRO A 1 143 ? -9.227 17.625 16.359 1 75.88 143 PRO A CA 1
ATOM 1145 C C . PRO A 1 143 ? -10.188 18.812 16.484 1 75.88 143 PRO A C 1
ATOM 1147 O O . PRO A 1 143 ? -9.844 19.938 16.094 1 75.88 143 PRO A O 1
ATOM 1150 N N . ALA A 1 144 ? -11.258 18.672 16.672 1 70.44 144 ALA A N 1
ATOM 1151 C CA . ALA A 1 144 ? -12.266 19.656 17.047 1 70.44 144 ALA A CA 1
ATOM 1152 C C . ALA A 1 144 ? -13.172 19.125 18.156 1 70.44 144 ALA A C 1
ATOM 1154 O O . ALA A 1 144 ? -12.852 18.109 18.797 1 70.44 144 ALA A O 1
ATOM 1155 N N . LYS A 1 145 ? -14.062 20 18.531 1 70.62 145 LYS A N 1
ATOM 1156 C CA . LYS A 1 145 ? -15.047 19.5 19.484 1 70.62 145 LYS A CA 1
ATOM 1157 C C . LYS A 1 145 ? -15.523 18.109 19.094 1 70.62 145 LYS A C 1
ATOM 1159 O O . LYS A 1 145 ? -15.742 17.25 19.953 1 70.62 145 LYS A O 1
ATOM 1164 N N . ARG A 1 146 ? -15.57 17.859 17.797 1 72.5 146 ARG A N 1
ATOM 1165 C CA . ARG A 1 146 ? -15.906 16.547 17.234 1 72.5 146 ARG A CA 1
ATOM 1166 C C . ARG A 1 146 ? -14.844 16.078 16.25 1 72.5 146 ARG A C 1
ATOM 1168 O O . ARG A 1 146 ? -14.328 16.875 15.469 1 72.5 146 ARG A O 1
ATOM 1175 N N . GLU A 1 147 ? -14.602 14.82 16.359 1 78.94 147 GLU A N 1
ATOM 1176 C CA . GLU A 1 147 ? -13.547 14.281 15.5 1 78.94 147 GLU A CA 1
ATOM 1177 C C . GLU A 1 147 ? -14 14.234 14.039 1 78.94 147 GLU A C 1
ATOM 1179 O O . GLU A 1 147 ? -14.961 13.539 13.711 1 78.94 147 GLU A O 1
ATOM 1184 N N . ASN A 1 148 ? -13.43 15.094 13.242 1 91 148 ASN A N 1
ATOM 1185 C CA . ASN A 1 148 ? -13.57 15.078 11.789 1 91 148 ASN A CA 1
ATOM 1186 C C . ASN A 1 148 ? -12.305 14.57 11.109 1 91 148 ASN A C 1
ATOM 1188 O O . ASN A 1 148 ? -11.266 14.406 11.758 1 91 148 ASN A O 1
ATOM 1192 N N . TYR A 1 149 ? -12.609 14.234 9.883 1 95.12 149 TYR A N 1
ATOM 1193 C CA . TYR A 1 149 ? -11.469 13.688 9.156 1 95.12 149 TYR A CA 1
ATOM 1194 C C . TYR A 1 149 ? -11.336 14.336 7.781 1 95.12 149 TYR A C 1
ATOM 1196 O O . TYR A 1 149 ? -12.312 14.836 7.227 1 95.12 149 TYR A O 1
ATOM 1204 N N . VAL A 1 150 ? -10.172 14.367 7.281 1 96.25 150 VAL A N 1
ATOM 1205 C CA . VAL A 1 150 ? -9.891 14.68 5.879 1 96.25 150 VAL A CA 1
ATOM 1206 C C . VAL A 1 150 ? -9.109 13.531 5.242 1 96.25 150 VAL A C 1
ATOM 1208 O O . VAL A 1 150 ? -8.078 13.117 5.762 1 96.25 150 VAL A O 1
ATOM 1211 N N . PHE A 1 151 ? -9.648 13.031 4.16 1 96.81 151 PHE A N 1
ATOM 1212 C CA . PHE A 1 151 ? -8.945 12.008 3.387 1 96.81 151 PHE A CA 1
ATOM 1213 C C . PHE A 1 151 ? -8.086 12.648 2.303 1 96.81 151 PHE A C 1
ATOM 1215 O O . PHE A 1 151 ? -8.562 13.484 1.536 1 96.81 151 PHE A O 1
ATOM 1222 N N . TYR A 1 152 ? -6.871 12.32 2.242 1 97.62 152 TYR A N 1
ATOM 1223 C CA . TYR A 1 152 ? -5.984 12.688 1.146 1 97.62 152 TYR A CA 1
ATOM 1224 C C . TYR A 1 152 ? -5.836 11.531 0.158 1 97.62 152 TYR A C 1
ATOM 1226 O O . TYR A 1 152 ? -5.234 10.508 0.479 1 97.62 152 TYR A O 1
ATOM 1234 N N . ILE A 1 153 ? -6.328 11.711 -1.028 1 97 153 ILE A N 1
ATOM 1235 C CA . ILE A 1 153 ? -6.457 10.633 -1.998 1 97 153 ILE A CA 1
ATOM 1236 C C . ILE A 1 153 ? -5.637 10.953 -3.246 1 97 153 ILE A C 1
ATOM 1238 O O . ILE A 1 153 ? -5.699 12.07 -3.764 1 97 153 ILE A O 1
ATOM 1242 N N . LEU A 1 154 ? -4.828 10.016 -3.666 1 96.25 154 LEU A N 1
ATOM 1243 C CA . LEU A 1 154 ? -4.184 10.094 -4.973 1 96.25 154 LEU A CA 1
ATOM 1244 C C . LEU A 1 154 ? -5.125 9.609 -6.07 1 96.25 154 LEU A C 1
ATOM 1246 O O . LEU A 1 154 ? -5.391 8.406 -6.184 1 96.25 154 LEU A O 1
ATOM 1250 N N . PRO A 1 155 ? -5.594 10.508 -6.879 1 93.94 155 PRO A N 1
ATOM 1251 C CA . PRO A 1 155 ? -6.441 10.047 -7.98 1 93.94 155 PRO A CA 1
ATOM 1252 C C . PRO A 1 155 ? -5.664 9.266 -9.039 1 93.94 155 PRO A C 1
ATOM 1254 O O . PRO A 1 155 ? -4.539 9.633 -9.383 1 93.94 155 PRO A O 1
ATOM 1257 N N . GLU A 1 156 ? -6.086 8.156 -9.492 1 86.69 156 GLU A N 1
ATOM 1258 C CA . GLU A 1 156 ? -5.43 7.383 -10.539 1 86.69 156 GLU A CA 1
ATOM 1259 C C . GLU A 1 156 ? -5.789 7.91 -11.922 1 86.69 156 GLU A C 1
ATOM 1261 O O . GLU A 1 156 ? -5.023 7.75 -12.875 1 86.69 156 GLU A O 1
ATOM 1266 N N . GLU A 1 157 ? -6.945 8.289 -12.18 1 73.56 157 GLU A N 1
ATOM 1267 C CA . GLU A 1 157 ? -7.273 8.938 -13.445 1 73.56 157 GLU A CA 1
ATOM 1268 C C . GLU A 1 157 ? -7.254 10.453 -13.312 1 73.56 157 GLU A C 1
ATOM 1270 O O . GLU A 1 157 ? -7.438 10.992 -12.219 1 73.56 157 GLU A O 1
ATOM 1275 N N . GLU A 1 158 ? -6.559 11.18 -14.43 1 55.09 158 GLU A N 1
ATOM 1276 C CA . GLU A 1 158 ? -6.496 12.641 -14.438 1 55.09 158 GLU A CA 1
ATOM 1277 C C . GLU A 1 158 ? -7.828 13.25 -14.031 1 55.09 158 GLU A C 1
ATOM 1279 O O . GLU A 1 158 ? -8.883 12.852 -14.523 1 55.09 158 GLU A O 1
ATOM 1284 N N . ILE A 1 159 ? -7.824 13.703 -12.875 1 45 159 ILE A N 1
ATOM 1285 C CA . ILE A 1 159 ? -8.922 14.633 -12.602 1 45 159 ILE A CA 1
ATOM 1286 C C . ILE A 1 159 ? -8.82 15.836 -13.539 1 45 159 ILE A C 1
ATOM 1288 O O . ILE A 1 159 ? -7.793 16.516 -13.57 1 45 159 ILE A O 1
ATOM 1292 N N . LYS A 1 160 ? -9.469 15.75 -14.734 1 41.19 160 LYS A N 1
ATOM 1293 C CA . LYS A 1 160 ? -9.547 17.031 -15.43 1 41.19 160 LYS A CA 1
ATOM 1294 C C . LYS A 1 160 ? -10.008 18.141 -14.492 1 41.19 160 LYS A C 1
ATOM 1296 O O . LYS A 1 160 ? -11.125 18.094 -13.961 1 41.19 160 LYS A O 1
ATOM 1301 N N . PHE A 1 161 ? -9.141 18.656 -13.828 1 33.59 161 PHE A N 1
ATOM 1302 C CA . PHE A 1 161 ? -9.57 19.875 -13.164 1 33.59 161 PHE A CA 1
ATOM 1303 C C . PHE A 1 161 ? -10 20.922 -14.18 1 33.59 161 PHE A C 1
ATOM 1305 O O . PHE A 1 161 ? -9.281 21.203 -15.141 1 33.59 161 PHE A O 1
ATOM 1312 N N . GLU A 1 162 ? -11.211 20.922 -14.516 1 30.52 162 GLU A N 1
ATOM 1313 C CA . GLU A 1 162 ? -11.664 22.031 -15.336 1 30.52 162 GLU A CA 1
ATOM 1314 C C . GLU A 1 162 ? -11.086 23.359 -14.828 1 30.52 162 GLU A C 1
ATOM 1316 O O . GLU A 1 162 ? -11.203 23.688 -13.648 1 30.52 162 GLU A O 1
ATOM 1321 N N . GLU A 1 163 ? -9.922 23.703 -15.477 1 33.22 163 GLU A N 1
ATOM 1322 C CA . GLU A 1 163 ? -9.562 25.109 -15.398 1 33.22 163 GLU A CA 1
ATOM 1323 C C . GLU A 1 163 ? -10.789 26 -15.531 1 33.22 163 GLU 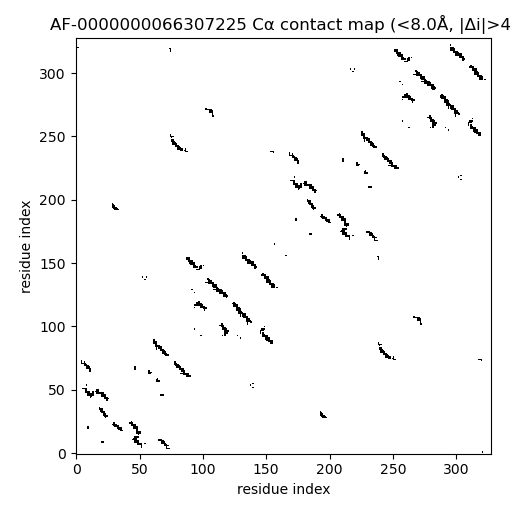A C 1
ATOM 1325 O O . GLU A 1 163 ? -11.539 25.891 -16.5 1 33.22 163 GLU A O 1
ATOM 1330 N N . GLU A 1 164 ? -11.359 26.391 -14.391 1 26.16 164 GLU A N 1
ATOM 1331 C CA . GLU A 1 164 ? -12.07 27.625 -14.664 1 26.16 164 GLU A CA 1
ATOM 1332 C C . GLU A 1 164 ? -11.109 28.734 -15.102 1 26.16 164 GLU A C 1
ATOM 1334 O O . GLU A 1 164 ? -9.992 28.828 -14.586 1 26.16 164 GLU A O 1
ATOM 1339 N N . MET B 1 1 ? -8.719 4.852 -22.516 1 24.59 1 MET B N 1
ATOM 1340 C CA . MET B 1 1 ? -8.766 3.576 -21.812 1 24.59 1 MET B CA 1
ATOM 1341 C C . MET B 1 1 ? -7.801 3.574 -20.625 1 24.59 1 MET B C 1
ATOM 1343 O O . MET B 1 1 ? -6.602 3.818 -20.797 1 24.59 1 MET B O 1
ATOM 1347 N N . ASN B 1 2 ? -8.086 4.07 -19.469 1 32.72 2 ASN B N 1
ATOM 1348 C CA . ASN B 1 2 ? -7.238 4.266 -18.297 1 32.72 2 ASN B CA 1
ATOM 1349 C C . ASN B 1 2 ? -6.445 3.004 -17.969 1 32.72 2 ASN B C 1
ATOM 1351 O O . ASN B 1 2 ? -7.02 1.998 -17.547 1 32.72 2 ASN B O 1
ATOM 1355 N N . ILE B 1 3 ? -5.621 2.637 -18.844 1 38.38 3 ILE B N 1
ATOM 1356 C CA . ILE B 1 3 ? -4.836 1.41 -18.75 1 38.38 3 ILE B CA 1
ATOM 1357 C C . ILE B 1 3 ? -4.488 1.135 -17.297 1 38.38 3 ILE B C 1
ATOM 1359 O O . ILE B 1 3 ? -3.896 1.979 -16.609 1 38.38 3 ILE B O 1
ATOM 1363 N N . MET B 1 4 ? -5.43 0.389 -16.688 1 49.22 4 MET B N 1
ATOM 1364 C CA . MET B 1 4 ? -5.207 -0.077 -15.328 1 49.22 4 MET B CA 1
ATOM 1365 C C . MET B 1 4 ? -3.746 -0.456 -15.109 1 49.22 4 MET B C 1
ATOM 1367 O O . MET B 1 4 ? -3.205 -1.296 -15.836 1 49.22 4 MET B O 1
ATOM 1371 N N . ARG B 1 5 ? -2.898 0.438 -14.625 1 69.94 5 ARG B N 1
ATOM 1372 C CA . ARG B 1 5 ? -1.491 0.156 -14.359 1 69.94 5 ARG B CA 1
ATOM 1373 C C . ARG B 1 5 ? -1.342 -1.055 -13.445 1 69.94 5 ARG B C 1
ATOM 1375 O O . ARG B 1 5 ? -2.076 -1.193 -12.461 1 69.94 5 ARG B O 1
ATOM 1382 N N . ILE B 1 6 ? -0.802 -2.143 -13.992 1 83.44 6 ILE B N 1
ATOM 1383 C CA . ILE B 1 6 ? -0.535 -3.396 -13.297 1 83.44 6 ILE B CA 1
ATOM 1384 C C . ILE B 1 6 ? 0.769 -3.281 -12.508 1 83.44 6 ILE B C 1
ATOM 1386 O O . ILE B 1 6 ? 1.76 -2.748 -13.016 1 83.44 6 ILE B O 1
ATOM 1390 N N . PRO B 1 7 ? 0.717 -3.73 -11.273 1 92.94 7 PRO B N 1
ATOM 1391 C CA . PRO B 1 7 ? 1.956 -3.734 -10.492 1 92.94 7 PRO B CA 1
ATOM 1392 C C . PRO B 1 7 ? 3.035 -4.629 -11.102 1 92.94 7 PRO B C 1
ATOM 1394 O O . PRO B 1 7 ? 2.732 -5.492 -11.93 1 92.94 7 PRO B O 1
ATOM 1397 N N . ARG B 1 8 ? 4.238 -4.352 -10.805 1 95.5 8 ARG B N 1
ATOM 1398 C CA . ARG B 1 8 ? 5.363 -5.215 -11.156 1 95.5 8 ARG B CA 1
ATOM 1399 C C . ARG B 1 8 ? 5.777 -6.078 -9.969 1 95.5 8 ARG B C 1
ATOM 1401 O O . ARG B 1 8 ? 5.777 -5.617 -8.828 1 95.5 8 ARG B O 1
ATOM 1408 N N . LEU B 1 9 ? 6.098 -7.262 -10.289 1 97.44 9 LEU B N 1
ATOM 1409 C CA . LEU B 1 9 ? 6.562 -8.211 -9.273 1 97.44 9 LEU B CA 1
ATOM 1410 C C . LEU B 1 9 ? 8.016 -8.586 -9.516 1 97.44 9 LEU B C 1
ATOM 1412 O O . LEU B 1 9 ? 8.406 -8.898 -10.648 1 97.44 9 LEU B O 1
ATOM 1416 N N . TYR B 1 10 ? 8.859 -8.523 -8.484 1 98.31 10 TYR B N 1
ATOM 1417 C CA . TYR B 1 10 ? 10.242 -8.977 -8.492 1 98.31 10 TYR B CA 1
ATOM 1418 C C . TYR B 1 10 ? 10.461 -10.094 -7.477 1 98.31 10 TYR B C 1
ATOM 1420 O O . TYR B 1 10 ? 9.977 -10.008 -6.344 1 98.31 10 TYR B O 1
ATOM 1428 N N . VAL B 1 11 ? 11.188 -11.078 -7.867 1 98.62 11 VAL B N 1
ATOM 1429 C CA . VAL B 1 11 ? 11.375 -12.234 -6.992 1 98.62 11 VAL B CA 1
ATOM 1430 C C . VAL B 1 11 ? 12.859 -12.617 -6.957 1 98.62 11 VAL B C 1
ATOM 1432 O O . VAL B 1 11 ? 13.531 -12.609 -7.988 1 98.62 11 VAL B O 1
ATOM 1435 N N . GLU B 1 12 ? 13.266 -12.969 -5.793 1 98.38 12 GLU B N 1
ATOM 1436 C CA . GLU B 1 12 ? 14.656 -13.352 -5.59 1 98.38 12 GLU B CA 1
ATOM 1437 C C . GLU B 1 12 ? 15.023 -14.578 -6.422 1 98.38 12 GLU B C 1
ATOM 1439 O O . GLU B 1 12 ? 14.312 -15.586 -6.391 1 98.38 12 GLU B O 1
ATOM 1444 N N . ASN B 1 13 ? 16.062 -14.438 -7.199 1 94.94 13 ASN B N 1
ATOM 1445 C CA . ASN B 1 13 ? 16.688 -15.523 -7.949 1 94.94 13 ASN B CA 1
ATOM 1446 C C . ASN B 1 13 ? 15.672 -16.234 -8.844 1 94.94 13 ASN B C 1
ATOM 1448 O O . ASN B 1 13 ? 15.688 -17.453 -8.961 1 9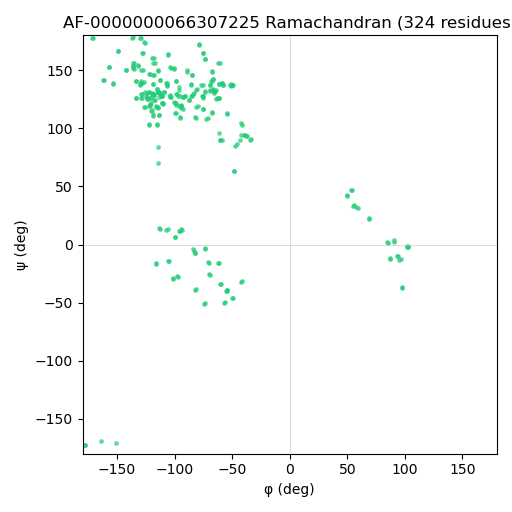4.94 13 ASN B O 1
ATOM 1452 N N . ALA B 1 14 ? 14.734 -15.477 -9.359 1 93.88 14 ALA B N 1
ATOM 1453 C CA . ALA B 1 14 ? 13.789 -16.078 -10.297 1 93.88 14 ALA B CA 1
ATOM 1454 C C . ALA B 1 14 ? 14.5 -16.531 -11.57 1 93.88 14 ALA B C 1
ATOM 1456 O O . ALA B 1 14 ? 15.289 -15.781 -12.148 1 93.88 14 ALA B O 1
ATOM 1457 N N . GLU B 1 15 ? 14.25 -17.672 -11.984 1 90.5 15 GLU B N 1
ATOM 1458 C CA . GLU B 1 15 ? 14.898 -18.234 -13.164 1 90.5 15 GLU B CA 1
ATOM 1459 C C . GLU B 1 15 ? 14.359 -17.609 -14.445 1 90.5 15 GLU B C 1
ATOM 1461 O O . GLU B 1 15 ? 15.125 -17.25 -15.344 1 90.5 15 GLU B O 1
ATOM 1466 N N . LYS B 1 16 ? 13.109 -17.562 -14.602 1 90.62 16 LYS B N 1
ATOM 1467 C CA . LYS B 1 16 ? 12.445 -16.906 -15.727 1 90.62 16 LYS B CA 1
ATOM 1468 C C . LYS B 1 16 ? 12.055 -15.477 -15.383 1 90.62 16 LYS B C 1
ATOM 1470 O O . LYS B 1 16 ? 11.312 -15.242 -14.422 1 90.62 16 LYS B O 1
ATOM 1475 N N . HIS B 1 17 ? 12.625 -14.531 -16.109 1 90.5 17 HIS B N 1
ATOM 1476 C CA . HIS B 1 17 ? 12.359 -13.141 -15.727 1 90.5 17 HIS B CA 1
ATOM 1477 C C . HIS B 1 17 ? 12.383 -12.234 -16.953 1 90.5 17 HIS B C 1
ATOM 1479 O O . HIS B 1 17 ? 12.789 -12.648 -18.031 1 90.5 17 HIS B O 1
ATOM 1485 N N . GLU B 1 18 ? 11.883 -11.016 -16.766 1 86.88 18 GLU B N 1
ATOM 1486 C CA . GLU B 1 18 ? 11.711 -10.031 -17.828 1 86.88 18 GLU B CA 1
ATOM 1487 C C . GLU B 1 18 ? 12.898 -9.07 -17.891 1 86.88 18 GLU B C 1
ATOM 1489 O O . GLU B 1 18 ? 12.797 -7.996 -18.484 1 86.88 18 GLU B O 1
ATOM 1494 N N . GLY B 1 19 ? 13.977 -9.344 -17.203 1 85.38 19 GLY B N 1
ATOM 1495 C CA . GLY B 1 19 ? 15.227 -8.609 -17.359 1 85.38 19 GLY B CA 1
ATOM 1496 C C . GLY B 1 19 ? 15.414 -7.52 -16.312 1 85.38 19 GLY B C 1
ATOM 1497 O O . GLY B 1 19 ? 16.547 -7.266 -15.883 1 85.38 19 GLY B O 1
ATOM 1498 N N . ARG B 1 20 ? 14.312 -6.797 -15.898 1 92.94 20 ARG B N 1
ATOM 1499 C CA . ARG B 1 20 ? 14.469 -5.766 -14.875 1 92.94 20 ARG B CA 1
ATOM 1500 C C . ARG B 1 20 ? 14.828 -6.383 -13.531 1 92.94 20 ARG B C 1
ATOM 1502 O O . ARG B 1 20 ? 14.406 -7.5 -13.219 1 92.94 20 ARG B O 1
ATOM 1509 N N . LYS B 1 21 ? 15.586 -5.633 -12.773 1 96.5 21 LYS B N 1
ATOM 1510 C CA . LYS B 1 21 ? 16.094 -6.145 -11.508 1 96.5 21 LYS B CA 1
ATOM 1511 C C . LYS B 1 21 ? 15.945 -5.109 -10.398 1 96.5 21 LYS B C 1
ATOM 1513 O O . LYS B 1 21 ? 15.977 -3.906 -10.656 1 96.5 21 LYS B O 1
ATOM 1518 N N . VAL B 1 22 ? 15.812 -5.609 -9.258 1 98.25 22 VAL B N 1
ATOM 1519 C CA . VAL B 1 22 ? 15.906 -4.84 -8.023 1 98.25 22 VAL B CA 1
ATOM 1520 C C . VAL B 1 22 ? 16.891 -5.508 -7.066 1 98.25 22 VAL B C 1
ATOM 1522 O O . VAL B 1 22 ? 16.906 -6.738 -6.953 1 98.25 22 VAL B O 1
ATOM 1525 N N . VAL B 1 23 ? 17.641 -4.727 -6.453 1 98.31 23 VAL B N 1
ATOM 1526 C CA . VAL B 1 23 ? 18.625 -5.258 -5.512 1 98.31 23 VAL B CA 1
ATOM 1527 C C . VAL B 1 23 ? 18.281 -4.789 -4.098 1 98.31 23 VAL B C 1
ATOM 1529 O O . VAL B 1 23 ? 17.969 -3.617 -3.883 1 98.31 23 VAL B O 1
ATOM 1532 N N . ILE B 1 24 ? 18.312 -5.695 -3.195 1 98.38 24 ILE B N 1
ATOM 1533 C CA . ILE B 1 24 ? 18.125 -5.406 -1.778 1 98.38 24 ILE B CA 1
ATOM 1534 C C . ILE B 1 24 ? 19.453 -5.598 -1.036 1 98.38 24 ILE B C 1
ATOM 1536 O O . ILE B 1 24 ? 20 -6.695 -1.021 1 98.38 24 ILE B O 1
ATOM 1540 N N . GLU B 1 25 ? 19.891 -4.566 -0.429 1 97.56 25 GLU B N 1
ATOM 1541 C CA . GLU B 1 25 ? 21.141 -4.645 0.326 1 97.56 25 GLU B CA 1
ATOM 1542 C C . GLU B 1 25 ? 20.906 -4.379 1.81 1 97.56 25 GLU B C 1
ATOM 1544 O O . GLU B 1 25 ? 19.906 -3.777 2.186 1 97.56 25 GLU B O 1
ATOM 1549 N N . ASN B 1 26 ? 21.828 -4.902 2.662 1 95.31 26 ASN B N 1
ATOM 1550 C CA . ASN B 1 26 ? 21.891 -4.605 4.09 1 95.31 26 ASN B CA 1
ATOM 1551 C C . ASN B 1 26 ? 20.547 -4.863 4.773 1 95.31 26 ASN B C 1
ATOM 1553 O O . ASN B 1 26 ? 20.016 -3.988 5.457 1 95.31 26 ASN B O 1
ATOM 1557 N N . GLY B 1 27 ? 19.922 -6.027 4.5 1 91.94 27 GLY B N 1
ATOM 1558 C CA . GLY B 1 27 ? 18.703 -6.449 5.156 1 91.94 27 GLY B CA 1
ATOM 1559 C C . GLY B 1 27 ? 17.5 -5.602 4.781 1 91.94 27 GLY B C 1
ATOM 1560 O O . GLY B 1 27 ? 16.562 -5.465 5.566 1 91.94 27 GLY B O 1
ATOM 1561 N N . GLY B 1 28 ? 17.594 -4.938 3.623 1 95.38 28 GLY B N 1
ATOM 1562 C CA . GLY B 1 28 ? 16.469 -4.148 3.176 1 95.38 28 GLY B CA 1
ATOM 1563 C C . GLY B 1 28 ? 16.656 -2.66 3.393 1 95.38 28 GLY B C 1
ATOM 1564 O O . GLY B 1 28 ? 15.805 -1.858 2.992 1 95.38 28 GLY B O 1
ATOM 1565 N N . LYS B 1 29 ? 17.703 -2.27 3.953 1 96.12 29 LYS B N 1
ATOM 1566 C CA . LYS B 1 29 ? 17.969 -0.854 4.203 1 96.12 29 LYS B CA 1
ATOM 1567 C C . LYS B 1 29 ? 18.219 -0.103 2.9 1 96.12 29 LYS B C 1
ATOM 1569 O O . LYS B 1 29 ? 18.062 1.119 2.844 1 96.12 29 LYS B O 1
ATOM 1574 N N . VAL B 1 30 ? 18.672 -0.856 1.96 1 97.5 30 VAL B N 1
ATOM 1575 C CA . VAL B 1 30 ? 18.906 -0.256 0.65 1 97.5 30 VAL B CA 1
ATOM 1576 C C . VAL B 1 30 ? 18.141 -1.025 -0.417 1 97.5 30 VAL B C 1
ATOM 1578 O O . VAL B 1 30 ? 18.234 -2.252 -0.498 1 97.5 30 VAL B O 1
ATOM 1581 N N . ILE B 1 31 ? 17.391 -0.341 -1.175 1 98.44 31 ILE B N 1
ATOM 1582 C CA . ILE B 1 31 ? 16.672 -0.884 -2.33 1 98.44 31 ILE B CA 1
ATOM 1583 C C . ILE B 1 31 ? 17.109 -0.141 -3.594 1 98.44 31 ILE B C 1
ATOM 1585 O O . ILE B 1 31 ? 17 1.086 -3.664 1 98.44 31 ILE B O 1
ATOM 1589 N N . LYS B 1 32 ? 17.547 -0.902 -4.602 1 97.94 32 LYS B N 1
ATOM 1590 C CA . LYS B 1 32 ? 18.047 -0.32 -5.844 1 97.94 32 LYS B CA 1
ATOM 1591 C C . LYS B 1 32 ? 17.328 -0.91 -7.055 1 97.94 32 LYS B C 1
ATOM 1593 O O . LYS B 1 32 ? 17.359 -2.121 -7.277 1 97.94 32 LYS B O 1
ATOM 1598 N N . PHE B 1 33 ? 16.688 -0.116 -7.754 1 97.88 33 PHE B N 1
ATOM 1599 C CA . PHE B 1 33 ? 16.109 -0.523 -9.031 1 97.88 33 PHE B CA 1
ATOM 1600 C C . PHE B 1 33 ? 17.109 -0.341 -10.164 1 97.88 33 PHE B C 1
ATOM 1602 O O . PHE B 1 33 ? 17.594 0.769 -10.398 1 97.88 33 PHE B O 1
ATOM 1609 N N . LEU B 1 34 ? 17.328 -1.362 -10.828 1 96.31 34 LEU B N 1
ATOM 1610 C CA . LEU B 1 34 ? 18.359 -1.331 -11.867 1 96.31 34 LEU B CA 1
ATOM 1611 C C . LEU B 1 34 ? 17.719 -1.252 -13.25 1 96.31 34 LEU B C 1
ATOM 1613 O O . LEU B 1 34 ? 16.641 -1.799 -13.477 1 96.31 34 LEU B O 1
ATOM 1617 N N . ASP B 1 35 ? 18.453 -0.676 -14.141 1 89.75 35 ASP B N 1
ATOM 1618 C CA . ASP B 1 35 ? 18.047 -0.727 -15.539 1 89.75 35 ASP B CA 1
ATOM 1619 C C . ASP B 1 35 ? 18.281 -2.117 -16.125 1 89.75 35 ASP B C 1
ATOM 1621 O O . ASP B 1 35 ? 19.062 -2.902 -15.594 1 89.75 35 ASP B O 1
ATOM 1625 N N . LYS B 1 36 ? 17.641 -2.445 -17.156 1 87 36 LYS B N 1
ATOM 1626 C CA . LYS B 1 36 ? 17.656 -3.773 -17.766 1 87 36 LYS B CA 1
ATOM 1627 C C . LYS B 1 36 ? 19.094 -4.215 -18.062 1 87 36 LYS B C 1
ATOM 1629 O O . LYS B 1 36 ? 19.469 -5.359 -17.797 1 87 36 LYS B O 1
ATOM 1634 N N . ASP B 1 37 ? 19.969 -3.375 -18.516 1 88.25 37 ASP B N 1
ATOM 1635 C CA . ASP B 1 37 ? 21.312 -3.754 -18.953 1 88.25 37 ASP B CA 1
ATOM 1636 C C . ASP B 1 37 ? 22.344 -3.471 -17.875 1 88.25 37 ASP B C 1
ATOM 1638 O O . ASP B 1 37 ? 23.531 -3.697 -18.078 1 88.25 37 ASP B O 1
ATOM 1642 N N . GLU B 1 38 ? 21.844 -3.07 -16.703 1 90.69 38 GLU B N 1
ATOM 1643 C CA . GLU B 1 38 ? 22.781 -2.748 -15.625 1 90.69 38 GLU B CA 1
ATOM 1644 C C . GLU B 1 38 ? 23.188 -4.004 -14.859 1 90.69 38 GLU B C 1
ATOM 1646 O O . GLU B 1 38 ? 22.328 -4.812 -14.484 1 90.69 38 GLU B O 1
ATOM 1651 N N . GLU B 1 39 ? 24.422 -4.223 -14.711 1 90.19 39 GLU B N 1
ATOM 1652 C CA . GLU B 1 39 ? 24.953 -5.355 -13.953 1 90.19 39 GLU B CA 1
ATOM 1653 C C . GLU B 1 39 ? 25.125 -4.996 -12.477 1 90.19 39 GLU B C 1
ATOM 1655 O O . GLU B 1 39 ? 25.312 -3.828 -12.133 1 90.19 39 GLU B O 1
ATOM 1660 N N . TYR B 1 40 ? 24.984 -5.906 -11.664 1 93.5 40 TYR B N 1
ATOM 1661 C CA . TYR B 1 40 ? 25.156 -5.707 -10.234 1 93.5 40 TYR B CA 1
ATOM 1662 C C . TYR B 1 40 ? 26.312 -6.551 -9.703 1 93.5 40 TYR B C 1
ATOM 1664 O O . TYR B 1 40 ? 26.391 -7.754 -9.961 1 93.5 40 TYR B O 1
ATOM 1672 N N . GLU B 1 41 ? 27.25 -5.793 -9.055 1 90.75 41 GLU B N 1
ATOM 1673 C CA . GLU B 1 41 ? 28.391 -6.449 -8.406 1 90.75 41 GLU B CA 1
ATOM 1674 C C . GLU B 1 41 ? 28.328 -6.27 -6.891 1 90.75 41 GLU B C 1
ATOM 1676 O O . GLU B 1 41 ? 28.328 -5.141 -6.395 1 90.75 41 GLU B O 1
ATOM 1681 N N . GLY B 1 42 ? 27.75 -6.883 -6.145 1 92.38 42 GLY B N 1
ATOM 1682 C CA . GLY B 1 42 ? 27.688 -6.789 -4.695 1 92.38 42 GLY B CA 1
ATOM 1683 C C . GLY B 1 42 ? 27.109 -8.031 -4.043 1 92.38 42 GLY B C 1
ATOM 1684 O O . GLY B 1 42 ? 26.969 -9.07 -4.691 1 92.38 42 GLY B O 1
ATOM 1685 N N . ASP B 1 43 ? 26.828 -7.898 -2.746 1 94.56 43 ASP B N 1
ATOM 1686 C CA . ASP B 1 43 ? 26.391 -9.062 -1.983 1 94.56 43 ASP B CA 1
ATOM 1687 C C . ASP B 1 43 ? 24.906 -8.977 -1.657 1 94.56 43 ASP B C 1
ATOM 1689 O O . ASP B 1 43 ? 24.406 -9.742 -0.836 1 94.56 43 ASP B O 1
ATOM 1693 N N . GLY B 1 44 ? 24.328 -8.094 -2.293 1 96.94 44 GLY B N 1
ATOM 1694 C CA . GLY B 1 44 ? 22.891 -7.957 -2.043 1 96.94 44 GLY B CA 1
ATOM 1695 C C . GLY B 1 44 ? 22.062 -9.047 -2.699 1 96.94 44 GLY B C 1
ATOM 1696 O O . GLY B 1 44 ? 22.594 -9.836 -3.492 1 96.94 44 GLY B O 1
ATOM 1697 N N . LYS B 1 45 ? 20.828 -9.172 -2.264 1 97.62 45 LYS B N 1
ATOM 1698 C CA . LYS B 1 45 ? 19.875 -10.062 -2.92 1 97.62 45 LYS B CA 1
ATOM 1699 C C . LYS B 1 45 ? 19.375 -9.469 -4.234 1 97.62 45 LYS B C 1
ATOM 1701 O O . LYS B 1 45 ? 18.906 -8.328 -4.27 1 97.62 45 LYS B O 1
ATOM 1706 N N . VAL B 1 46 ? 19.5 -10.227 -5.262 1 97.25 46 VAL B N 1
ATOM 1707 C CA . VAL B 1 46 ? 19.016 -9.766 -6.559 1 97.25 46 VAL B CA 1
ATOM 1708 C C . VAL B 1 46 ? 17.641 -10.359 -6.84 1 97.25 46 VAL B C 1
ATOM 1710 O O . VAL B 1 46 ? 17.453 -11.578 -6.797 1 97.25 46 VAL B O 1
ATOM 1713 N N . LEU B 1 47 ? 16.688 -9.516 -7.055 1 98.25 47 LEU B N 1
ATOM 1714 C CA . LEU B 1 47 ? 15.336 -9.898 -7.449 1 98.25 47 LEU B CA 1
ATOM 1715 C C . LEU B 1 47 ? 15.086 -9.57 -8.922 1 98.25 47 LEU B C 1
ATOM 1717 O O . LEU B 1 47 ? 15.484 -8.508 -9.398 1 98.25 47 LEU B O 1
ATOM 1721 N N . TYR B 1 48 ? 14.438 -10.484 -9.562 1 97.19 48 TYR B N 1
ATOM 1722 C CA . TYR B 1 48 ? 14.164 -10.328 -10.984 1 97.19 48 TYR B CA 1
ATOM 1723 C C . TYR B 1 48 ? 12.672 -10.141 -11.242 1 97.19 48 TYR B C 1
ATOM 1725 O O . TYR B 1 48 ? 11.844 -10.773 -10.586 1 97.19 48 TYR B O 1
ATOM 1733 N N . GLN B 1 49 ? 12.383 -9.281 -12.188 1 97.12 49 GLN B N 1
ATOM 1734 C CA . GLN B 1 49 ? 10.984 -9.07 -12.539 1 97.12 49 GLN B CA 1
ATOM 1735 C C . GLN B 1 49 ? 10.375 -10.328 -13.148 1 97.12 49 GLN B C 1
ATOM 1737 O O . GLN B 1 49 ? 10.945 -10.922 -14.062 1 97.12 49 GLN B O 1
ATOM 1742 N N . VAL B 1 50 ? 9.258 -10.703 -12.664 1 97.38 50 VAL B N 1
ATOM 1743 C CA . VAL B 1 50 ? 8.5 -11.844 -13.164 1 97.38 50 VAL B CA 1
ATOM 1744 C C . VAL B 1 50 ? 7.074 -11.422 -13.5 1 97.38 50 VAL B C 1
ATOM 1746 O O . VAL B 1 50 ? 6.711 -10.258 -13.328 1 97.38 50 VAL B O 1
ATOM 1749 N N . ILE B 1 51 ? 6.312 -12.289 -14.062 1 95.62 51 ILE B N 1
ATOM 1750 C CA . ILE B 1 51 ? 4.906 -12.023 -14.352 1 95.62 51 ILE B CA 1
ATOM 1751 C C . ILE B 1 51 ? 4.145 -11.812 -13.047 1 95.62 51 ILE B C 1
ATOM 1753 O O . ILE B 1 51 ? 4.199 -12.656 -12.148 1 95.62 51 ILE B O 1
ATOM 1757 N N . TYR B 1 52 ? 3.51 -10.734 -12.969 1 95.5 52 TYR B N 1
ATOM 1758 C CA . TYR B 1 52 ? 2.811 -10.352 -11.75 1 95.5 52 TYR B CA 1
ATOM 1759 C C . TYR B 1 52 ? 1.842 -11.438 -11.305 1 95.5 52 TYR B C 1
ATOM 1761 O O . TYR B 1 52 ? 1.789 -11.797 -10.125 1 95.5 52 TYR B O 1
ATOM 1769 N N . ASP B 1 53 ? 1.167 -12.062 -12.227 1 93.81 53 ASP B N 1
ATOM 1770 C CA . ASP B 1 53 ? 0.123 -13.039 -11.938 1 93.81 53 ASP B CA 1
ATOM 1771 C C . ASP B 1 53 ? 0.724 -14.352 -11.445 1 93.81 53 ASP B C 1
ATOM 1773 O O . ASP B 1 53 ? -0.001 -15.242 -10.984 1 93.81 53 ASP B O 1
ATOM 1777 N N . ASP B 1 54 ? 2.078 -14.438 -11.43 1 94.69 54 ASP B N 1
ATOM 1778 C CA . ASP B 1 54 ? 2.73 -15.656 -10.945 1 94.69 54 ASP B CA 1
ATOM 1779 C C . ASP B 1 54 ? 3.068 -15.539 -9.461 1 94.69 54 ASP B C 1
ATOM 1781 O O . ASP B 1 54 ? 3.779 -16.375 -8.906 1 94.69 54 ASP B O 1
ATOM 1785 N N . PHE B 1 55 ? 2.594 -14.625 -8.766 1 97.31 55 PHE B N 1
ATOM 1786 C CA . PHE B 1 55 ? 2.852 -14.375 -7.352 1 97.31 55 PHE B CA 1
ATOM 1787 C C . PHE B 1 55 ? 2.674 -15.648 -6.535 1 97.31 55 PHE B C 1
ATOM 1789 O O . PHE B 1 55 ? 3.525 -15.992 -5.715 1 97.31 55 PHE B O 1
ATOM 1796 N N . ASP B 1 56 ? 1.62 -16.328 -6.793 1 96.5 56 ASP B N 1
ATOM 1797 C CA . ASP B 1 56 ? 1.268 -17.469 -5.953 1 96.5 56 ASP B CA 1
ATOM 1798 C C . ASP B 1 56 ? 2.23 -18.641 -6.176 1 96.5 56 ASP B C 1
ATOM 1800 O O . ASP B 1 56 ? 2.293 -19.562 -5.363 1 96.5 56 ASP B O 1
ATOM 1804 N N . ASN B 1 57 ? 3.033 -18.641 -7.266 1 97 57 ASN B N 1
ATOM 1805 C CA . ASN B 1 57 ? 4.082 -19.641 -7.461 1 97 57 ASN B CA 1
ATOM 1806 C C . ASN B 1 57 ? 5.137 -19.562 -6.359 1 97 57 ASN B C 1
ATOM 1808 O O . ASN B 1 57 ? 5.91 -20.516 -6.168 1 97 57 ASN B O 1
ATOM 1812 N N . TYR B 1 58 ? 5.137 -18.484 -5.637 1 98.12 58 TYR B N 1
ATOM 1813 C CA . TYR B 1 58 ? 6.195 -18.25 -4.66 1 98.12 58 TYR B CA 1
ATOM 1814 C C . TYR B 1 58 ? 5.645 -18.297 -3.24 1 98.12 58 TYR B C 1
ATOM 1816 O O . TYR B 1 58 ? 6.27 -17.766 -2.312 1 98.12 58 TYR B O 1
ATOM 1824 N N . VAL B 1 59 ? 4.488 -18.781 -3.113 1 98.06 59 VAL B N 1
ATOM 1825 C CA . VAL B 1 59 ? 3.852 -19 -1.821 1 98.06 59 VAL B CA 1
ATOM 1826 C C . VAL B 1 59 ? 3.49 -20.484 -1.682 1 98.06 59 VAL B C 1
ATOM 1828 O O . VAL B 1 59 ? 2.754 -21.031 -2.506 1 98.06 59 VAL B O 1
ATOM 1831 N N . LEU B 1 60 ? 4.047 -21.078 -0.718 1 97.62 60 LEU B N 1
ATOM 1832 C CA . LEU B 1 60 ? 3.758 -22.484 -0.44 1 97.62 60 LEU B CA 1
ATOM 1833 C C . LEU B 1 60 ? 3.055 -22.641 0.905 1 97.62 60 LEU B C 1
ATOM 1835 O O . LEU B 1 60 ? 3.633 -22.328 1.95 1 97.62 60 LEU B O 1
ATOM 1839 N N . MET B 1 61 ? 1.817 -23.156 0.922 1 95.75 61 MET B N 1
ATOM 1840 C CA . MET B 1 61 ? 1.016 -23.359 2.125 1 95.75 61 MET B CA 1
ATOM 1841 C C . MET B 1 61 ? 0.988 -22.109 2.986 1 95.75 61 MET B C 1
ATOM 1843 O O . MET B 1 61 ? 1.261 -22.172 4.188 1 95.75 61 MET B O 1
ATOM 1847 N N . GLY B 1 62 ? 0.832 -20.969 2.309 1 96.31 62 GLY B N 1
ATOM 1848 C CA . GLY B 1 62 ? 0.658 -19.703 2.996 1 96.31 62 GLY B CA 1
ATOM 1849 C C . GLY B 1 62 ? 1.971 -19.062 3.395 1 96.31 62 GLY B C 1
ATOM 1850 O O . GLY B 1 62 ? 1.98 -18 4.02 1 96.31 62 GLY B O 1
ATOM 1851 N N . THR B 1 63 ? 3.029 -19.688 3.035 1 98.06 63 THR B N 1
ATOM 1852 C CA . THR B 1 63 ? 4.324 -19.141 3.422 1 98.06 63 THR B CA 1
ATOM 1853 C C . THR B 1 63 ? 5.102 -18.672 2.195 1 98.06 63 THR B C 1
ATOM 1855 O O . THR B 1 63 ? 5.27 -19.422 1.234 1 98.06 63 THR B O 1
ATOM 1858 N N . VAL B 1 64 ? 5.539 -17.484 2.225 1 98.5 64 VAL B N 1
ATOM 1859 C CA . VAL B 1 64 ? 6.352 -16.922 1.152 1 98.5 64 VAL B CA 1
ATOM 1860 C C . VAL B 1 64 ? 7.703 -17.625 1.101 1 98.5 64 VAL B C 1
ATOM 1862 O O . VAL B 1 64 ? 8.383 -17.75 2.121 1 98.5 64 VAL B O 1
ATOM 1865 N N . THR B 1 65 ? 8.156 -18.031 -0.09 1 98.62 65 THR B N 1
ATOM 1866 C CA . THR B 1 65 ? 9.305 -18.922 -0.173 1 98.62 65 THR B CA 1
ATOM 1867 C C . THR B 1 65 ? 10.547 -18.156 -0.633 1 98.62 65 THR B C 1
ATOM 1869 O O . THR B 1 65 ? 11.664 -18.672 -0.525 1 98.62 65 THR B O 1
ATOM 1872 N N . LYS B 1 66 ? 10.438 -16.984 -1.134 1 98.31 66 LYS B N 1
ATOM 1873 C CA . LYS B 1 66 ? 11.508 -16.109 -1.602 1 98.31 66 LYS B CA 1
ATOM 1874 C C . LYS B 1 66 ? 11.219 -14.648 -1.268 1 98.31 66 LYS B C 1
ATOM 1876 O O . LYS B 1 66 ? 10.055 -14.25 -1.173 1 98.31 66 LYS B O 1
ATOM 1881 N N . ASP B 1 67 ? 12.25 -13.891 -1.066 1 98.56 67 ASP B N 1
ATOM 1882 C CA . ASP B 1 67 ? 12.023 -12.453 -0.974 1 98.56 67 ASP B CA 1
ATOM 1883 C C . ASP B 1 67 ? 11.367 -11.914 -2.246 1 98.56 67 ASP B C 1
ATOM 1885 O O . ASP B 1 67 ? 11.742 -12.305 -3.354 1 98.56 67 ASP B O 1
ATOM 1889 N N . MET B 1 68 ? 10.406 -11.008 -2.078 1 98.62 68 MET B N 1
ATOM 1890 C CA . MET B 1 68 ? 9.695 -10.422 -3.213 1 98.62 68 MET B CA 1
ATOM 1891 C C . MET B 1 68 ? 9.531 -8.914 -3.035 1 98.62 68 MET B C 1
ATOM 1893 O O . MET B 1 68 ? 9.484 -8.422 -1.907 1 98.62 68 MET B O 1
ATOM 1897 N N . ILE B 1 69 ? 9.414 -8.227 -4.117 1 98.5 69 ILE B N 1
ATOM 1898 C CA . ILE B 1 69 ? 9.023 -6.82 -4.129 1 98.5 69 ILE B CA 1
ATOM 1899 C C . ILE B 1 69 ? 7.875 -6.613 -5.109 1 98.5 69 ILE B C 1
ATOM 1901 O O . ILE B 1 69 ? 7.91 -7.113 -6.234 1 98.5 69 ILE B O 1
ATOM 1905 N N . ILE B 1 70 ? 6.844 -5.977 -4.676 1 97.31 70 ILE B N 1
ATOM 1906 C CA . ILE B 1 70 ? 5.801 -5.469 -5.559 1 97.31 70 ILE B CA 1
ATOM 1907 C C . ILE B 1 70 ? 5.953 -3.959 -5.727 1 97.31 70 ILE B C 1
ATOM 1909 O O . ILE B 1 70 ? 6.094 -3.23 -4.742 1 97.31 70 ILE B O 1
ATOM 1913 N N . GLU B 1 71 ? 5.973 -3.527 -6.941 1 96.38 71 GLU B N 1
ATOM 1914 C CA . GLU B 1 71 ? 6.09 -2.107 -7.266 1 96.38 71 GLU B CA 1
ATOM 1915 C C . GLU B 1 71 ? 4.863 -1.614 -8.023 1 96.38 71 GLU B C 1
ATOM 1917 O O . GLU B 1 71 ? 4.438 -2.238 -9 1 96.38 71 GLU B O 1
ATOM 1922 N N . TYR B 1 72 ? 4.297 -0.57 -7.578 1 93.44 72 TYR B N 1
ATOM 1923 C CA . TYR B 1 72 ? 3.176 0.079 -8.25 1 93.44 72 TYR B CA 1
ATOM 1924 C C . TYR B 1 72 ? 3.389 1.586 -8.328 1 93.44 72 TYR B C 1
ATOM 1926 O O . TYR B 1 72 ? 3.678 2.234 -7.32 1 93.44 72 TYR B O 1
ATOM 1934 N N . GLU B 1 73 ? 3.305 2.109 -9.523 1 91.56 73 GLU B N 1
ATOM 1935 C CA . GLU B 1 73 ? 3.545 3.537 -9.711 1 91.56 73 GLU B CA 1
ATOM 1936 C C . GLU B 1 73 ? 2.404 4.191 -10.484 1 91.56 73 GLU B C 1
ATOM 1938 O O . GLU B 1 73 ? 2.045 3.736 -11.57 1 91.56 73 GLU B O 1
ATOM 1943 N N . VAL B 1 74 ? 1.894 5.238 -9.852 1 89 74 VAL B N 1
ATOM 1944 C CA . VAL B 1 74 ? 0.834 5.996 -10.508 1 89 74 VAL B CA 1
ATOM 1945 C C . VAL B 1 74 ? 0.846 7.438 -10.008 1 89 74 VAL B C 1
ATOM 1947 O O . VAL B 1 74 ? 1.08 7.691 -8.82 1 89 74 VAL B O 1
ATOM 1950 N N . GLY B 1 75 ? 0.657 8.422 -10.883 1 87.81 75 GLY B N 1
ATOM 1951 C CA . GLY B 1 75 ? 0.399 9.812 -10.539 1 87.81 75 GLY B CA 1
ATOM 1952 C C . GLY B 1 75 ? 1.487 10.43 -9.68 1 87.81 75 GLY B C 1
ATOM 1953 O O . GLY B 1 75 ? 1.198 11.172 -8.742 1 87.81 75 GLY B O 1
ATOM 1954 N N . GLY B 1 76 ? 2.688 10.055 -9.82 1 90.81 76 GLY B N 1
ATOM 1955 C CA . GLY B 1 76 ? 3.781 10.625 -9.047 1 90.81 76 GLY B CA 1
ATOM 1956 C C . GLY B 1 76 ? 4.047 9.883 -7.75 1 90.81 76 GLY B C 1
ATOM 1957 O O . GLY B 1 76 ? 4.871 10.32 -6.941 1 90.81 76 GLY B O 1
ATOM 1958 N N . VAL B 1 77 ? 3.326 8.844 -7.535 1 94.88 77 VAL B N 1
ATOM 1959 C CA . VAL B 1 77 ? 3.496 8.023 -6.34 1 94.88 77 VAL B CA 1
ATOM 1960 C C . VAL B 1 77 ? 4.02 6.645 -6.723 1 94.88 77 VAL B C 1
ATOM 1962 O O . VAL B 1 77 ? 3.535 6.035 -7.68 1 94.88 77 VAL B O 1
ATOM 1965 N N . ARG B 1 78 ? 4.988 6.246 -6.07 1 95.56 78 ARG B N 1
ATOM 1966 C CA . ARG B 1 78 ? 5.543 4.906 -6.227 1 95.56 78 ARG B CA 1
ATOM 1967 C C . ARG B 1 78 ? 5.402 4.102 -4.941 1 95.56 78 ARG B C 1
ATOM 1969 O O . ARG B 1 78 ? 5.914 4.504 -3.893 1 95.56 78 ARG B O 1
ATOM 1976 N N . GLN B 1 79 ? 4.691 2.998 -4.996 1 95.31 79 GLN B N 1
ATOM 1977 C CA . GLN B 1 79 ? 4.535 2.104 -3.854 1 95.31 79 GLN B CA 1
ATOM 1978 C C . GLN B 1 79 ? 5.402 0.858 -4.008 1 95.31 79 GLN B C 1
ATOM 1980 O O . GLN B 1 79 ? 5.383 0.206 -5.055 1 95.31 79 GLN B O 1
ATOM 1985 N N . ILE B 1 80 ? 6.168 0.634 -3.008 1 96.94 80 ILE B N 1
ATOM 1986 C CA . ILE B 1 80 ? 7.055 -0.524 -2.975 1 96.94 80 ILE B CA 1
ATOM 1987 C C . ILE B 1 80 ? 6.719 -1.397 -1.768 1 96.94 80 ILE B C 1
ATOM 1989 O O . ILE B 1 80 ? 6.742 -0.926 -0.628 1 96.94 80 ILE B O 1
ATOM 1993 N N . THR B 1 81 ? 6.395 -2.584 -1.994 1 97 81 THR B N 1
ATOM 1994 C CA . THR B 1 81 ? 6.129 -3.545 -0.93 1 97 81 THR B CA 1
ATOM 1995 C C . THR B 1 81 ? 7.18 -4.656 -0.93 1 97 81 THR B C 1
ATOM 1997 O O . THR B 1 81 ? 7.254 -5.445 -1.873 1 97 81 THR B O 1
ATOM 2000 N N . TYR B 1 82 ? 7.996 -4.68 0.07 1 98.19 82 TYR B N 1
ATOM 2001 C CA . TYR B 1 82 ? 8.992 -5.727 0.258 1 98.19 82 TYR B CA 1
ATOM 2002 C C . TYR B 1 82 ? 8.461 -6.832 1.161 1 98.19 82 TYR B C 1
ATOM 2004 O O . TYR B 1 82 ? 8.078 -6.578 2.307 1 98.19 82 TYR B O 1
ATOM 2012 N N . ILE B 1 83 ? 8.383 -8 0.652 1 98.06 83 ILE B N 1
ATOM 2013 C CA . ILE B 1 83 ? 7.887 -9.172 1.368 1 98.06 83 ILE B CA 1
ATOM 2014 C C . ILE B 1 83 ? 9.039 -10.148 1.621 1 98.06 83 ILE B C 1
ATOM 2016 O O . ILE B 1 83 ? 9.602 -10.703 0.68 1 98.06 83 ILE B O 1
ATOM 2020 N N . LYS B 1 84 ? 9.289 -10.453 2.814 1 98.06 84 LYS B N 1
ATOM 2021 C CA . LYS B 1 84 ? 10.414 -11.312 3.162 1 98.06 84 LYS B CA 1
ATOM 2022 C C . LYS B 1 84 ? 10.031 -12.789 3.061 1 98.06 84 LYS B C 1
ATOM 2024 O O . LYS B 1 84 ? 8.891 -13.164 3.35 1 98.06 84 LYS B O 1
ATOM 2029 N N . LYS B 1 85 ? 11.023 -13.477 2.668 1 98 85 LYS B N 1
ATOM 2030 C CA . LYS B 1 85 ? 10.875 -14.93 2.779 1 98 85 LYS B CA 1
ATOM 2031 C C . LYS B 1 85 ? 10.438 -15.328 4.184 1 98 85 LYS B C 1
ATOM 2033 O O . LYS B 1 85 ? 10.93 -14.781 5.172 1 98 85 LYS B O 1
ATOM 2038 N N . GLY B 1 86 ? 9.5 -16.266 4.273 1 97.75 86 GLY B N 1
ATOM 2039 C CA . GLY B 1 86 ? 9.031 -16.766 5.559 1 97.75 86 GLY B CA 1
ATOM 2040 C C . GLY B 1 86 ? 7.766 -16.078 6.031 1 97.75 86 GLY B C 1
ATOM 2041 O O . GLY B 1 86 ? 7.133 -16.516 6.996 1 97.75 86 GLY B O 1
ATOM 2042 N N . THR B 1 87 ? 7.422 -14.992 5.391 1 97.44 87 THR B N 1
ATOM 2043 C CA . THR B 1 87 ? 6.184 -14.305 5.742 1 97.44 87 THR B CA 1
ATOM 2044 C C . THR B 1 87 ? 4.984 -15.234 5.594 1 97.44 87 THR B C 1
ATOM 2046 O O . THR B 1 87 ? 4.871 -15.953 4.598 1 97.44 87 THR B O 1
ATOM 2049 N N . LYS B 1 88 ? 4.09 -15.188 6.555 1 97.25 88 LYS B N 1
ATOM 2050 C CA . LYS B 1 88 ? 2.889 -16.016 6.527 1 97.25 88 LYS B CA 1
ATOM 2051 C C . LYS B 1 88 ? 1.69 -15.234 5.996 1 97.25 88 LYS B C 1
ATOM 2053 O O . LYS B 1 88 ? 1.407 -14.133 6.465 1 97.25 88 LYS B O 1
ATOM 2058 N N . LEU B 1 89 ? 1.078 -15.828 5.094 1 97.69 89 LEU B N 1
ATOM 2059 C CA . LEU B 1 89 ? -0.107 -15.219 4.496 1 97.69 89 LEU B CA 1
ATOM 2060 C C . LEU B 1 89 ? -1.336 -16.094 4.719 1 97.69 89 LEU B C 1
ATOM 2062 O O . LEU B 1 89 ? -1.229 -17.328 4.77 1 97.69 89 LEU B O 1
ATOM 2066 N N . LEU B 1 90 ? -2.396 -15.445 4.871 1 97.12 90 LEU B N 1
ATOM 2067 C CA . LEU B 1 90 ? -3.688 -16.125 4.867 1 97.12 90 LEU B CA 1
ATOM 2068 C C . LEU B 1 90 ? -4.289 -16.141 3.469 1 97.12 90 LEU B C 1
ATOM 2070 O O . LEU B 1 90 ? -4.355 -15.109 2.801 1 97.12 90 LEU B O 1
ATOM 2074 N N . GLU B 1 91 ? -4.617 -17.281 3.066 1 96.94 91 GLU B N 1
ATOM 2075 C CA . GLU B 1 91 ? -5.289 -17.438 1.781 1 96.94 91 GLU B CA 1
ATOM 2076 C C . GLU B 1 91 ? -6.793 -17.609 1.964 1 96.94 91 GLU B C 1
ATOM 2078 O O . GLU B 1 91 ? -7.238 -18.547 2.625 1 96.94 91 GLU B O 1
ATOM 2083 N N . ILE B 1 92 ? -7.566 -16.734 1.377 1 96.88 92 ILE B N 1
ATOM 2084 C CA . ILE B 1 92 ? -9.016 -16.812 1.491 1 96.88 92 ILE B CA 1
ATOM 2085 C C . ILE B 1 92 ? -9.641 -17 0.107 1 96.88 92 ILE B C 1
ATOM 2087 O O . ILE B 1 92 ? -9.625 -16.062 -0.709 1 96.88 92 ILE B O 1
ATOM 2091 N N . PRO B 1 93 ? -10.172 -18.094 -0.158 1 95.88 93 PRO B N 1
ATOM 2092 C CA . PRO B 1 93 ? -10.836 -18.312 -1.448 1 95.88 93 PRO B CA 1
ATOM 2093 C C . PRO B 1 93 ? -12.195 -17.625 -1.534 1 95.88 93 PRO B C 1
ATOM 2095 O O . PRO B 1 93 ? -12.914 -17.547 -0.536 1 95.88 93 PRO B O 1
ATOM 2098 N N . ALA B 1 94 ? -12.477 -17.031 -2.613 1 95.5 94 ALA B N 1
ATOM 2099 C CA . ALA B 1 94 ? -13.805 -16.547 -3.002 1 95.5 94 ALA B CA 1
ATOM 2100 C C . ALA B 1 94 ? -14.312 -17.297 -4.238 1 95.5 94 ALA B C 1
ATOM 2102 O O . ALA B 1 94 ? -13.867 -17.031 -5.355 1 95.5 94 ALA B O 1
ATOM 2103 N N . GLU B 1 95 ? -15.195 -18.172 -3.986 1 93.31 95 GLU B N 1
ATOM 2104 C CA . GLU B 1 95 ? -15.672 -19.062 -5.043 1 93.31 95 GLU B CA 1
ATOM 2105 C C . GLU B 1 95 ? -17.188 -19 -5.172 1 93.31 95 GLU B C 1
ATOM 2107 O O . GLU B 1 95 ? -17.906 -19.016 -4.164 1 93.31 95 GLU B O 1
ATOM 2112 N N . GLY B 1 96 ? -17.609 -18.828 -6.453 1 89.88 96 GLY B N 1
ATOM 2113 C CA . GLY B 1 96 ? -19.031 -18.781 -6.746 1 89.88 96 GLY B CA 1
ATOM 2114 C C . GLY B 1 96 ? -19.328 -18.797 -8.234 1 89.88 96 GLY B C 1
ATOM 2115 O O . GLY B 1 96 ? -18.438 -18.969 -9.055 1 89.88 96 GLY B O 1
ATOM 2116 N N . TYR B 1 97 ? -20.656 -18.797 -8.57 1 92.81 97 TYR B N 1
ATOM 2117 C CA . TYR B 1 97 ? -21.078 -18.703 -9.969 1 92.81 97 TYR B CA 1
ATOM 2118 C C . TYR B 1 97 ? -20.5 -17.438 -10.617 1 92.81 97 TYR B C 1
ATOM 2120 O O . TYR B 1 97 ? -19.891 -17.516 -11.688 1 92.81 97 TYR B O 1
ATOM 2128 N N . LYS B 1 98 ? -20.688 -16.375 -9.953 1 93.25 98 LYS B N 1
ATOM 2129 C CA . LYS B 1 98 ? -20 -15.125 -10.273 1 93.25 98 LYS B CA 1
ATOM 2130 C C . LYS B 1 98 ? -19.359 -14.523 -9.023 1 93.25 98 LYS B C 1
ATOM 2132 O O . LYS B 1 98 ? -19.953 -14.523 -7.945 1 93.25 98 LYS B O 1
ATOM 2137 N N . VAL B 1 99 ? -18.172 -14.062 -9.203 1 94 99 VAL B N 1
ATOM 2138 C CA . VAL B 1 99 ? -17.438 -13.492 -8.078 1 94 99 VAL B CA 1
ATOM 2139 C C . VAL B 1 99 ? -17.047 -12.047 -8.398 1 94 99 VAL B C 1
ATOM 2141 O O . VAL B 1 99 ? -16.531 -11.758 -9.477 1 94 99 VAL B O 1
ATOM 2144 N N . TYR B 1 100 ? -17.312 -11.148 -7.465 1 92.31 100 TYR B N 1
ATOM 2145 C CA . TYR B 1 100 ? -16.969 -9.734 -7.59 1 92.31 100 TYR B CA 1
ATOM 2146 C C . TYR B 1 100 ? -16.078 -9.289 -6.449 1 92.31 100 TYR B C 1
ATOM 2148 O O . TYR B 1 100 ? -16.547 -9.031 -5.34 1 92.31 100 TYR B O 1
ATOM 2156 N N . PRO B 1 101 ? -14.797 -9.148 -6.727 1 92.62 101 PRO B N 1
ATOM 2157 C CA . PRO B 1 101 ? -13.938 -8.602 -5.676 1 92.62 101 PRO B CA 1
ATOM 2158 C C . PRO B 1 101 ? -14.344 -7.191 -5.254 1 92.62 101 PRO B C 1
ATOM 2160 O O . PRO B 1 101 ? -14.648 -6.352 -6.105 1 92.62 101 PRO B O 1
ATOM 2163 N N . ILE B 1 102 ? -14.328 -6.941 -3.973 1 88.69 102 ILE B N 1
ATOM 2164 C CA . ILE B 1 102 ? -14.695 -5.641 -3.418 1 88.69 102 ILE B CA 1
ATOM 2165 C C . ILE B 1 102 ? -13.43 -4.859 -3.066 1 88.69 102 ILE B C 1
ATOM 2167 O O . ILE B 1 102 ? -13.43 -3.625 -3.088 1 88.69 102 ILE B O 1
ATOM 2171 N N . VAL B 1 103 ? -12.375 -5.613 -2.715 1 88.56 103 VAL B N 1
ATOM 2172 C CA . VAL B 1 103 ? -11.102 -4.984 -2.365 1 88.56 103 VAL B CA 1
ATOM 2173 C C . VAL B 1 103 ? -10.016 -5.434 -3.342 1 88.56 103 VAL B C 1
ATOM 2175 O O . VAL B 1 103 ? -10.18 -6.438 -4.043 1 88.56 103 VAL B O 1
ATOM 2178 N N . ASP B 1 104 ? -8.992 -4.676 -3.377 1 86.81 104 ASP B N 1
ATOM 2179 C CA . ASP B 1 104 ? -7.891 -4.938 -4.293 1 86.81 104 ASP B CA 1
ATOM 2180 C C . ASP B 1 104 ? -6.551 -4.93 -3.555 1 86.81 104 ASP B C 1
ATOM 2182 O O . ASP B 1 104 ? -6.508 -4.715 -2.342 1 86.81 104 ASP B O 1
ATOM 2186 N N . PHE B 1 105 ? -5.543 -5.199 -4.297 1 86.5 105 PHE B N 1
ATOM 2187 C CA . PHE B 1 105 ? -4.184 -5.18 -3.766 1 86.5 105 PHE B CA 1
ATOM 2188 C C . PHE B 1 105 ? -3.916 -3.881 -3.016 1 86.5 105 PHE B C 1
ATOM 2190 O O . PHE B 1 105 ? -4.352 -2.809 -3.441 1 86.5 105 PHE B O 1
ATOM 2197 N N . GLY B 1 106 ? -3.27 -4.035 -1.879 1 86.25 106 GLY B N 1
ATOM 2198 C CA . GLY B 1 106 ? -2.834 -2.875 -1.117 1 86.25 106 GLY B CA 1
ATOM 2199 C C . GLY B 1 106 ? -3.836 -2.445 -0.061 1 86.25 106 GLY B C 1
ATOM 2200 O O . GLY B 1 106 ? -3.506 -1.665 0.834 1 86.25 106 GLY B O 1
ATOM 2201 N N . CYS B 1 107 ? -4.969 -2.973 -0.081 1 88.19 107 CYS B N 1
ATOM 2202 C CA . CYS B 1 107 ? -6.012 -2.541 0.841 1 88.19 107 CYS B CA 1
ATOM 2203 C C . CYS B 1 107 ? -5.758 -3.078 2.244 1 88.19 107 CYS B C 1
ATOM 2205 O O . CYS B 1 107 ? -5.512 -4.273 2.42 1 88.19 107 CYS B O 1
ATOM 2207 N N . ARG B 1 108 ? -5.789 -2.178 3.098 1 87.75 108 ARG B N 1
ATOM 2208 C CA . ARG B 1 108 ? -5.848 -2.592 4.496 1 87.75 108 ARG B CA 1
ATOM 2209 C C . ARG B 1 108 ? -7.281 -2.881 4.922 1 87.75 108 ARG B C 1
ATOM 2211 O O . ARG B 1 108 ? -8.18 -2.07 4.688 1 87.75 108 ARG B O 1
ATOM 2218 N N . ILE B 1 109 ? -7.465 -3.996 5.5 1 88.88 109 ILE B N 1
ATOM 2219 C CA . ILE B 1 109 ? -8.82 -4.438 5.805 1 88.88 109 ILE B CA 1
ATOM 2220 C C . ILE B 1 109 ? -8.922 -4.82 7.277 1 88.88 109 ILE B C 1
ATOM 2222 O O . ILE B 1 109 ? -7.938 -5.273 7.875 1 88.88 109 ILE B O 1
ATOM 2226 N N . LEU B 1 110 ? -10.086 -4.633 7.777 1 86.12 110 LEU B N 1
ATOM 2227 C CA . LEU B 1 110 ? -10.352 -5.023 9.156 1 86.12 110 LEU B CA 1
ATOM 2228 C C . LEU B 1 110 ? -11.086 -6.363 9.211 1 86.12 110 LEU B C 1
ATOM 2230 O O . LEU B 1 110 ? -11.797 -6.723 8.273 1 86.12 110 LEU B O 1
ATOM 2234 N N . GLY B 1 111 ? -10.82 -7.008 10.273 1 88.5 111 GLY B N 1
ATOM 2235 C CA . GLY B 1 111 ? -11.578 -8.234 10.484 1 88.5 111 GLY B CA 1
ATOM 2236 C C . GLY B 1 111 ? -13.078 -8.047 10.312 1 88.5 111 GLY B C 1
ATOM 2237 O O . GLY B 1 111 ? -13.641 -7.051 10.773 1 88.5 111 GLY B O 1
ATOM 2238 N N . GLY B 1 112 ? -13.711 -9.039 9.609 1 90.5 112 GLY B N 1
ATOM 2239 C CA . GLY B 1 112 ? -15.148 -8.977 9.359 1 90.5 112 GLY B CA 1
ATOM 2240 C C . GLY B 1 112 ? -15.5 -8.195 8.109 1 90.5 112 GLY B C 1
ATOM 2241 O O . GLY B 1 112 ? -16.656 -8.227 7.66 1 90.5 112 GLY B O 1
ATOM 2242 N N . HIS B 1 113 ? -14.586 -7.488 7.543 1 87.94 113 HIS B N 1
ATOM 2243 C CA . HIS B 1 113 ? -14.82 -6.711 6.328 1 87.94 113 HIS B CA 1
ATOM 2244 C C . HIS B 1 113 ? -15.086 -7.621 5.137 1 87.94 113 HIS B C 1
ATOM 2246 O O . HIS B 1 113 ? -14.469 -8.68 5.008 1 87.94 113 HIS B O 1
ATOM 2252 N N . ARG B 1 114 ? -16 -7.152 4.305 1 92.38 114 ARG B N 1
ATOM 2253 C CA . ARG B 1 114 ? -16.297 -7.859 3.062 1 92.38 114 ARG B CA 1
ATOM 2254 C C . ARG B 1 114 ? -15.164 -7.676 2.053 1 92.38 114 ARG B C 1
ATOM 2256 O O . ARG B 1 114 ? -14.75 -6.547 1.774 1 92.38 114 ARG B O 1
ATOM 2263 N N . ILE B 1 115 ? -14.789 -8.836 1.507 1 94.25 115 ILE B N 1
ATOM 2264 C CA . ILE B 1 115 ? -13.695 -8.703 0.552 1 94.25 115 ILE B CA 1
ATOM 2265 C C . ILE B 1 115 ? -14.164 -9.117 -0.837 1 94.25 115 ILE B C 1
ATOM 2267 O O . ILE B 1 115 ? -13.539 -8.781 -1.843 1 94.25 115 ILE B O 1
ATOM 2271 N N . ALA B 1 116 ? -15.266 -9.797 -0.892 1 95.5 116 ALA B N 1
ATOM 2272 C CA . ALA B 1 116 ? -15.844 -10.164 -2.182 1 95.5 116 ALA B CA 1
ATOM 2273 C C . ALA B 1 116 ? -17.344 -10.438 -2.053 1 95.5 116 ALA B C 1
ATOM 2275 O O . ALA B 1 116 ? -17.828 -10.758 -0.966 1 95.5 116 ALA B O 1
ATOM 2276 N N . ALA B 1 117 ? -18.016 -10.219 -3.123 1 95.5 117 ALA B N 1
ATOM 2277 C CA . ALA B 1 117 ? -19.422 -10.633 -3.254 1 95.5 117 ALA B CA 1
ATOM 2278 C C . ALA B 1 117 ? -19.547 -11.836 -4.18 1 95.5 117 ALA B C 1
ATOM 2280 O O . ALA B 1 117 ? -18.875 -11.906 -5.215 1 95.5 117 ALA B O 1
ATOM 2281 N N . LEU B 1 118 ? -20.359 -12.734 -3.746 1 96.31 118 LEU B N 1
ATOM 2282 C CA . LEU B 1 118 ? -20.641 -13.938 -4.527 1 96.31 118 LEU B CA 1
ATOM 2283 C C . LEU B 1 118 ? -22.094 -13.953 -4.996 1 96.31 118 LEU B C 1
ATOM 2285 O O . LEU B 1 118 ? -23.016 -13.773 -4.191 1 96.31 118 LEU B O 1
ATOM 2289 N N . GLN B 1 119 ? -22.25 -14.195 -6.23 1 95.81 119 GLN B N 1
ATOM 2290 C CA . GLN B 1 119 ? -23.594 -14.312 -6.773 1 95.81 119 GLN B CA 1
ATOM 2291 C C . GLN B 1 119 ? -23.906 -15.75 -7.195 1 95.81 119 GLN B C 1
ATOM 2293 O O . GLN B 1 119 ? -23.141 -16.344 -7.953 1 95.81 119 GLN B O 1
ATOM 2298 N N . SER B 1 120 ? -24.984 -16.297 -6.734 1 94.5 120 SER B N 1
ATOM 2299 C CA . SER B 1 120 ? -25.406 -17.641 -7.137 1 94.5 120 SER B CA 1
ATOM 2300 C C . SER B 1 120 ? -26.078 -17.609 -8.508 1 94.5 120 SER B C 1
ATOM 2302 O O . SER B 1 120 ? -26.344 -16.547 -9.062 1 94.5 120 SER B O 1
ATOM 2304 N N . ARG B 1 121 ? -26.312 -18.75 -8.953 1 92.62 121 ARG B N 1
ATOM 2305 C CA . ARG B 1 121 ? -27.016 -18.875 -10.227 1 92.62 121 ARG B CA 1
ATOM 2306 C C . ARG B 1 121 ? -28.391 -18.234 -10.172 1 92.62 121 ARG B C 1
ATOM 2308 O O . ARG B 1 121 ? -28.859 -17.656 -11.156 1 92.62 121 ARG B O 1
ATOM 2315 N N . LYS B 1 122 ? -29.062 -18.25 -9.109 1 95.56 122 LYS B N 1
ATOM 2316 C CA . LYS B 1 122 ? -30.406 -17.703 -8.93 1 95.56 122 LYS B CA 1
ATOM 2317 C C . LYS B 1 122 ? -30.375 -16.203 -8.68 1 95.56 122 LYS B C 1
ATOM 2319 O O . LYS B 1 122 ? -31.406 -15.555 -8.555 1 95.56 122 LYS B O 1
ATOM 2324 N N . GLY B 1 123 ? -29.188 -15.633 -8.508 1 93.31 123 GLY B N 1
ATOM 2325 C CA . GLY B 1 123 ? -29.047 -14.195 -8.359 1 93.31 123 GLY B CA 1
ATOM 2326 C C . GLY B 1 123 ? -28.844 -13.758 -6.918 1 93.31 123 GLY B C 1
ATOM 2327 O O . GLY B 1 123 ? -28.688 -12.57 -6.641 1 93.31 123 GLY B O 1
ATOM 2328 N N . ASP B 1 124 ? -28.859 -14.758 -5.969 1 96.25 124 ASP B N 1
ATOM 2329 C CA . ASP B 1 124 ? -28.625 -14.43 -4.566 1 96.25 124 ASP B CA 1
ATOM 2330 C C . ASP B 1 124 ? -27.188 -13.969 -4.34 1 96.25 124 ASP B C 1
ATOM 2332 O O . ASP B 1 124 ? -26.25 -14.523 -4.918 1 96.25 124 ASP B O 1
ATOM 2336 N N . ILE B 1 125 ? -27.078 -12.922 -3.438 1 95.81 125 ILE B N 1
ATOM 2337 C CA . ILE B 1 125 ? -25.75 -12.375 -3.174 1 95.81 125 ILE B CA 1
ATOM 2338 C C . ILE B 1 125 ? -25.297 -12.766 -1.766 1 95.81 125 ILE B C 1
ATOM 2340 O O . ILE B 1 125 ? -26.062 -12.641 -0.808 1 95.81 125 ILE B O 1
ATOM 2344 N N . ARG B 1 126 ? -24.094 -13.273 -1.617 1 96.38 126 ARG B N 1
ATOM 2345 C CA . ARG B 1 126 ? -23.422 -13.5 -0.348 1 96.38 126 ARG B CA 1
ATOM 2346 C C . ARG B 1 126 ? -22.031 -12.875 -0.357 1 96.38 126 ARG B C 1
ATOM 2348 O O . ARG B 1 126 ? -21.5 -12.523 -1.418 1 96.38 126 ARG B O 1
ATOM 2355 N N . PHE B 1 127 ? -21.516 -12.766 0.843 1 96.12 127 PHE B N 1
ATOM 2356 C CA . PHE B 1 127 ? -20.234 -12.062 0.911 1 96.12 127 PHE B CA 1
ATOM 2357 C C . PHE B 1 127 ? -19.156 -12.961 1.52 1 96.12 127 PHE B C 1
ATOM 2359 O O . PHE B 1 127 ? -19.453 -13.836 2.328 1 96.12 127 PHE B O 1
ATOM 2366 N N . VAL B 1 128 ? -18 -12.766 1.055 1 96.81 128 VAL B N 1
ATOM 2367 C CA . VAL B 1 128 ? -16.828 -13.32 1.708 1 96.81 128 VAL B CA 1
ATOM 2368 C C . VAL B 1 128 ? -16.188 -12.266 2.617 1 96.81 128 VAL B C 1
ATOM 2370 O O . VAL B 1 128 ? -15.898 -11.148 2.18 1 96.81 128 VAL B O 1
ATOM 2373 N N . ASN B 1 129 ? -15.984 -12.664 3.842 1 95.44 129 ASN B N 1
ATOM 2374 C CA . ASN B 1 129 ? -15.383 -11.758 4.809 1 95.44 129 ASN B CA 1
ATOM 2375 C C . ASN B 1 129 ? -14.008 -12.242 5.258 1 95.44 129 ASN B C 1
ATOM 2377 O O . ASN B 1 129 ? -13.727 -13.445 5.227 1 95.44 129 ASN B O 1
ATOM 2381 N N . THR B 1 130 ? -13.227 -11.273 5.566 1 94.69 130 THR B N 1
ATOM 2382 C CA . THR B 1 130 ? -11.945 -11.656 6.145 1 94.69 130 THR B CA 1
ATOM 2383 C C . THR B 1 130 ? -12.062 -11.852 7.652 1 94.69 130 THR B C 1
ATOM 2385 O O . THR B 1 130 ? -12.742 -11.078 8.328 1 94.69 130 THR B O 1
ATOM 2388 N N . PRO B 1 131 ? -11.445 -12.898 8.141 1 94.25 131 PRO B N 1
ATOM 2389 C CA . PRO B 1 131 ? -11.508 -13.148 9.578 1 94.25 131 PRO B CA 1
ATOM 2390 C C . PRO B 1 131 ? -10.477 -12.336 10.367 1 94.25 131 PRO B C 1
ATOM 2392 O O . PRO B 1 131 ? -10.469 -12.383 11.602 1 94.25 131 PRO B O 1
ATOM 2395 N N . VAL B 1 132 ? -9.57 -11.594 9.711 1 92.25 132 VAL B N 1
ATOM 2396 C CA . VAL B 1 132 ? -8.469 -10.93 10.398 1 92.25 132 VAL B CA 1
ATOM 2397 C C . VAL B 1 132 ? -8.32 -9.5 9.883 1 92.25 132 VAL B C 1
ATOM 2399 O O . VAL B 1 132 ? -8.766 -9.18 8.781 1 92.25 132 VAL B O 1
ATOM 2402 N N . ASN B 1 133 ? -7.727 -8.695 10.75 1 89.5 133 ASN B N 1
ATOM 2403 C CA . ASN B 1 133 ? -7.137 -7.469 10.234 1 89.5 133 ASN B CA 1
ATOM 2404 C C . ASN B 1 133 ? -5.914 -7.754 9.367 1 89.5 133 ASN B C 1
ATOM 2406 O O . ASN B 1 133 ? -5.098 -8.609 9.703 1 89.5 133 ASN B O 1
ATOM 2410 N N . GLY B 1 134 ? -5.84 -7.047 8.266 1 92.31 134 GLY B N 1
ATOM 2411 C CA . GLY B 1 134 ? -4.668 -7.34 7.457 1 92.31 134 GLY B CA 1
ATOM 2412 C C . GLY B 1 134 ? -4.562 -6.473 6.215 1 92.31 134 GLY B C 1
ATOM 2413 O O . GLY B 1 134 ? -5.242 -5.449 6.109 1 92.31 134 GLY B O 1
ATOM 2414 N N . ILE B 1 135 ? -3.637 -6.777 5.387 1 93.38 135 ILE B N 1
ATOM 2415 C CA . ILE B 1 135 ? -3.377 -6.113 4.117 1 93.38 135 ILE B CA 1
ATOM 2416 C C . ILE B 1 135 ? -3.518 -7.117 2.973 1 93.38 135 ILE B C 1
ATOM 2418 O O . ILE B 1 135 ? -2.947 -8.211 3.021 1 93.38 135 ILE B O 1
ATOM 2422 N N . VAL B 1 136 ? -4.289 -6.742 1.968 1 94.56 136 VAL B N 1
ATOM 2423 C CA . VAL B 1 136 ? -4.363 -7.578 0.772 1 94.56 136 VAL B CA 1
ATOM 2424 C C . VAL B 1 136 ? -3.098 -7.402 -0.062 1 94.56 136 VAL B C 1
ATOM 2426 O O . VAL B 1 136 ? -2.859 -6.332 -0.623 1 94.56 136 VAL B O 1
ATOM 2429 N N . LEU B 1 137 ? -2.338 -8.461 -0.224 1 96.12 137 LEU B N 1
ATOM 2430 C CA . LEU B 1 137 ? -1.074 -8.344 -0.943 1 96.12 137 LEU B CA 1
ATOM 2431 C C . LEU B 1 137 ? -1.233 -8.789 -2.395 1 96.12 137 LEU B C 1
ATOM 2433 O O . LEU B 1 137 ? -0.438 -8.406 -3.256 1 96.12 137 LEU B O 1
ATOM 2437 N N . PHE B 1 138 ? -2.156 -9.633 -2.588 1 96.31 138 PHE B N 1
ATOM 2438 C CA . PHE B 1 138 ? -2.336 -10.188 -3.926 1 96.31 138 PHE B CA 1
ATOM 2439 C C . PHE B 1 138 ? -3.721 -10.805 -4.07 1 96.31 138 PHE B C 1
ATOM 2441 O O . PHE B 1 138 ? -4.27 -11.352 -3.109 1 96.31 138 PHE B O 1
ATOM 2448 N N . LEU B 1 139 ? -4.305 -10.625 -5.219 1 94.81 139 LEU B N 1
ATOM 2449 C CA . LEU B 1 139 ? -5.547 -11.281 -5.613 1 94.81 139 LEU B CA 1
ATOM 2450 C C . LEU B 1 139 ? -5.34 -12.125 -6.863 1 94.81 139 LEU B C 1
ATOM 2452 O O . LEU B 1 139 ? -5.055 -11.594 -7.938 1 94.81 139 LEU B O 1
ATOM 2456 N N . LYS B 1 140 ? -5.5 -13.375 -6.676 1 94 140 LYS B N 1
ATOM 2457 C CA . LYS B 1 140 ? -5.328 -14.297 -7.801 1 94 140 LYS B CA 1
ATOM 2458 C C . LYS B 1 140 ? -6.668 -14.602 -8.461 1 94 140 LYS B C 1
ATOM 2460 O O . LYS B 1 140 ? -7.602 -15.07 -7.805 1 94 140 LYS B O 1
ATOM 2465 N N . GLU B 1 141 ? -6.707 -14.266 -9.703 1 91.31 141 GLU B N 1
ATOM 2466 C CA . GLU B 1 141 ? -7.824 -14.789 -10.484 1 91.31 141 GLU B CA 1
ATOM 2467 C C . GLU B 1 141 ? -7.562 -16.219 -10.938 1 91.31 141 GLU B C 1
ATOM 2469 O O . GLU B 1 141 ? -6.531 -16.5 -11.547 1 91.31 141 GLU B O 1
ATOM 2474 N N . VAL B 1 142 ? -8.312 -17.078 -10.555 1 87.62 142 VAL B N 1
ATOM 2475 C CA . VAL B 1 142 ? -8.18 -18.469 -10.938 1 87.62 142 VAL B CA 1
ATOM 2476 C C . VAL B 1 142 ? -9.078 -18.766 -12.133 1 87.62 142 VAL B C 1
ATOM 2478 O O . VAL B 1 142 ? -10.305 -18.672 -12.039 1 87.62 142 VAL B O 1
ATOM 2481 N N . PRO B 1 143 ? -8.367 -18.953 -13.195 1 75.88 143 PRO B N 1
ATOM 2482 C CA . PRO B 1 143 ? -9.172 -19.234 -14.383 1 75.88 143 PRO B CA 1
ATOM 2483 C C . PRO B 1 143 ? -9.883 -20.578 -14.312 1 75.88 143 PRO B C 1
ATOM 2485 O O . PRO B 1 143 ? -9.258 -21.609 -14.031 1 75.88 143 PRO B O 1
ATOM 2488 N N . ALA B 1 144 ? -11 -20.656 -14.258 1 70.88 144 ALA B N 1
ATOM 2489 C CA . ALA B 1 144 ? -11.859 -21.828 -14.406 1 70.88 144 ALA B CA 1
ATOM 2490 C C . ALA B 1 144 ? -13.078 -21.5 -15.273 1 70.88 144 ALA B C 1
ATOM 2492 O O . ALA B 1 144 ? -13.102 -20.484 -15.969 1 70.88 144 ALA B O 1
ATOM 2493 N N . LYS B 1 145 ? -13.828 -22.562 -15.445 1 70.62 145 LYS B N 1
ATOM 2494 C CA . LYS B 1 145 ? -15.078 -22.281 -16.141 1 70.62 145 LYS B CA 1
ATOM 2495 C C . LYS B 1 145 ? -15.711 -20.984 -15.641 1 70.62 145 LYS B C 1
ATOM 2497 O O . LYS B 1 145 ? -16.281 -20.219 -16.422 1 70.62 145 LYS B O 1
ATOM 2502 N N . ARG B 1 146 ? -15.484 -20.688 -14.359 1 72 146 ARG B N 1
ATOM 2503 C CA . ARG B 1 146 ? -15.93 -19.453 -13.719 1 72 146 ARG B CA 1
ATOM 2504 C C . ARG B 1 146 ? -14.781 -18.781 -12.984 1 72 146 ARG B C 1
ATOM 2506 O O . ARG B 1 146 ? -13.961 -19.438 -12.352 1 72 146 ARG B O 1
ATOM 2513 N N . GLU B 1 147 ? -14.82 -17.484 -13.117 1 79.19 147 GLU B N 1
ATOM 2514 C CA . GLU B 1 147 ? -13.719 -16.734 -12.516 1 79.19 147 GLU B CA 1
ATOM 2515 C C . GLU B 1 147 ? -13.828 -16.719 -10.992 1 79.19 147 GLU B C 1
ATOM 2517 O O . GLU B 1 147 ? -14.805 -16.219 -10.438 1 79.19 147 GLU B O 1
ATOM 2522 N N . ASN B 1 148 ? -12.945 -17.453 -10.359 1 90.94 148 ASN B N 1
ATOM 2523 C CA . ASN B 1 148 ? -12.766 -17.406 -8.906 1 90.94 148 ASN B CA 1
ATOM 2524 C C . ASN B 1 148 ? -11.492 -16.672 -8.523 1 90.94 148 ASN B C 1
ATOM 2526 O O . ASN B 1 148 ? -10.68 -16.328 -9.383 1 90.94 148 ASN B O 1
ATOM 2530 N N . TYR B 1 149 ? -11.57 -16.359 -7.246 1 95 149 TYR B N 1
ATOM 2531 C CA . TYR B 1 149 ? -10.414 -15.602 -6.785 1 95 149 TYR B CA 1
ATOM 2532 C C . TYR B 1 149 ? -9.859 -16.188 -5.492 1 95 149 TYR B C 1
ATOM 2534 O O . TYR B 1 149 ? -10.578 -16.844 -4.738 1 95 149 TYR B O 1
ATOM 2542 N N . VAL B 1 150 ? -8.648 -15.984 -5.266 1 96.19 150 VAL B N 1
ATOM 2543 C CA . VAL B 1 150 ? -8.008 -16.203 -3.971 1 96.19 150 VAL B CA 1
ATOM 2544 C C . VAL B 1 150 ? -7.332 -14.922 -3.502 1 96.19 150 VAL B C 1
ATOM 2546 O O . VAL B 1 150 ? -6.531 -14.328 -4.23 1 96.19 150 VAL B O 1
ATOM 2549 N N . PHE B 1 151 ? -7.688 -14.508 -2.322 1 96.75 151 PHE B N 1
ATOM 2550 C CA . PHE B 1 151 ? -7.031 -13.359 -1.705 1 96.75 151 PHE B CA 1
ATOM 2551 C C . PHE B 1 151 ? -5.844 -13.805 -0.858 1 96.75 151 PHE B C 1
ATOM 2553 O O . PHE B 1 151 ? -5.973 -14.703 -0.027 1 96.75 151 PHE B O 1
ATOM 2560 N N . TYR B 1 152 ? -4.73 -13.258 -1.052 1 97.62 152 TYR B N 1
ATOM 2561 C CA . TYR B 1 152 ? -3.564 -13.422 -0.192 1 97.62 152 TYR B CA 1
ATOM 2562 C C . TYR B 1 152 ? -3.412 -12.242 0.759 1 97.62 152 TYR B C 1
ATOM 2564 O O . TYR B 1 152 ? -3.107 -11.125 0.33 1 97.62 152 TYR B O 1
ATOM 2572 N N . ILE B 1 153 ? -3.586 -12.484 2.023 1 97.06 153 ILE B N 1
ATOM 2573 C CA . ILE B 1 153 ? -3.691 -11.422 3.02 1 97.06 153 ILE B CA 1
ATOM 2574 C C . ILE B 1 153 ? -2.564 -11.562 4.039 1 97.06 153 ILE B C 1
ATOM 2576 O O . ILE B 1 153 ? -2.291 -12.656 4.531 1 97.06 153 ILE B O 1
ATOM 2580 N N . LEU B 1 154 ? -1.866 -10.469 4.285 1 96.44 154 LEU B N 1
ATOM 2581 C CA . LEU B 1 154 ? -0.945 -10.383 5.414 1 96.44 154 LEU B CA 1
ATOM 2582 C C . LEU B 1 154 ? -1.69 -10.062 6.703 1 96.44 154 LEU B C 1
ATOM 2584 O O . LEU B 1 154 ? -2.148 -8.93 6.895 1 96.44 154 LEU B O 1
ATOM 2588 N N . PRO B 1 155 ? -1.792 -11.008 7.586 1 94.25 155 PRO B N 1
ATOM 2589 C CA . PRO B 1 155 ? -2.445 -10.68 8.859 1 94.25 155 PRO B CA 1
ATOM 2590 C C . PRO B 1 155 ? -1.615 -9.734 9.727 1 94.25 155 PRO B C 1
ATOM 2592 O O . PRO B 1 155 ? -0.391 -9.875 9.797 1 94.25 155 PRO B O 1
ATOM 2595 N N . GLU B 1 156 ? -2.129 -8.695 10.273 1 87.12 156 GLU B N 1
ATOM 2596 C CA . GLU B 1 156 ? -1.415 -7.781 11.164 1 87.12 156 GLU B CA 1
ATOM 2597 C C . GLU B 1 156 ? -1.372 -8.328 12.586 1 87.12 156 GLU B C 1
ATOM 2599 O O . GLU B 1 156 ? -0.473 -7.984 13.359 1 87.12 156 GLU B O 1
ATOM 2604 N N . GLU B 1 157 ? -2.354 -8.93 13.07 1 74.5 157 GLU B N 1
ATOM 2605 C CA . GLU B 1 157 ? -2.279 -9.594 14.367 1 74.5 157 GLU B CA 1
ATOM 2606 C C . GLU B 1 157 ? -1.984 -11.086 14.211 1 74.5 157 GLU B C 1
ATOM 2608 O O . GLU B 1 157 ? -2.27 -11.672 13.164 1 74.5 157 GLU B O 1
ATOM 2613 N N . GLU B 1 158 ? -0.925 -11.625 15.094 1 54.59 158 GLU B N 1
ATOM 2614 C CA . GLU B 1 158 ? -0.563 -13.031 15.047 1 54.59 158 GLU B CA 1
ATOM 2615 C C . GLU B 1 158 ? -1.804 -13.922 14.938 1 54.59 158 GLU B C 1
ATOM 2617 O O . GLU B 1 158 ? -2.766 -13.734 15.688 1 54.59 158 GLU B O 1
ATOM 2622 N N . ILE B 1 159 ? -2.004 -14.359 13.82 1 45.91 159 ILE B N 1
ATOM 2623 C CA . ILE B 1 159 ? -2.922 -15.492 13.773 1 45.91 159 ILE B CA 1
ATOM 2624 C C . ILE B 1 159 ? -2.377 -16.625 14.633 1 45.91 159 ILE B C 1
ATOM 2626 O O . ILE B 1 159 ? -1.242 -17.078 14.438 1 45.91 159 ILE B O 1
ATOM 2630 N N . LYS B 1 160 ? -2.746 -16.641 15.953 1 43.22 160 LYS B N 1
ATOM 2631 C CA . LYS B 1 160 ? -2.41 -17.906 16.594 1 43.22 160 LYS B CA 1
ATOM 2632 C C . LYS B 1 160 ? -2.82 -19.078 15.711 1 43.22 160 LYS B C 1
ATOM 2634 O O . LYS B 1 160 ? -4.004 -19.266 15.414 1 43.22 160 LYS B O 1
ATOM 2639 N N . PHE B 1 161 ? -1.993 -19.453 14.836 1 36.62 161 PHE B N 1
ATOM 2640 C CA . PHE B 1 161 ? -2.295 -20.75 14.219 1 36.62 161 PHE B CA 1
ATOM 2641 C C . PHE B 1 161 ? -2.291 -21.859 15.266 1 36.62 161 PHE B C 1
ATOM 2643 O O . PHE B 1 161 ? -1.347 -21.984 16.047 1 36.62 161 PHE B O 1
ATOM 2650 N N . GLU B 1 162 ? -3.4 -22.188 15.766 1 30.61 162 GLU B N 1
ATOM 2651 C CA . GLU B 1 162 ? -3.424 -23.391 16.594 1 30.61 162 GLU B CA 1
ATOM 2652 C C . GLU B 1 162 ? -2.621 -24.516 15.953 1 30.61 162 GLU B C 1
ATOM 2654 O O . GLU B 1 162 ? -2.867 -24.875 14.805 1 30.61 162 GLU B O 1
ATOM 2659 N N . GLU B 1 163 ? -1.304 -24.516 16.328 1 33.19 163 GLU B N 1
ATOM 2660 C CA . GLU B 1 163 ? -0.627 -25.797 16.141 1 33.19 163 GLU B CA 1
ATOM 2661 C C . GLU B 1 163 ? -1.549 -26.969 16.5 1 33.19 163 GLU B C 1
ATOM 2663 O O . GLU B 1 163 ? -2.076 -27.031 17.609 1 33.19 163 GLU B O 1
ATOM 2668 N N . GLU B 1 164 ? -2.223 -27.5 15.492 1 25.58 164 GLU B N 1
ATOM 2669 C CA . GLU B 1 164 ? -2.545 -28.875 15.852 1 25.58 164 GLU B CA 1
ATOM 2670 C C . GLU B 1 164 ? -1.28 -29.719 16.016 1 25.58 164 GLU B C 1
ATOM 2672 O O . GLU B 1 164 ? -0.306 -29.531 15.289 1 25.58 164 GLU B O 1
#

InterPro domains:
  IPR019217 Protein of unknown f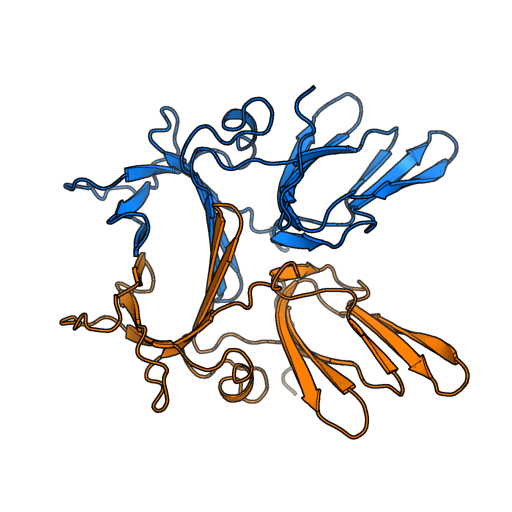unction DUF2118 [PF09891] (4-156)
  IPR019217 Protein of unknown function DUF2118 [PIRSF019115] (3-157)

Nearest PDB structures (foldseek):
  3d4r-assembly3_A  TM=9.104E-01  e=6.473E-17  Methanococcus maripaludis
  3d4r-assembly1_E  TM=8.786E-01  e=2.118E-16  Methanococcus maripaludis
  8ein-assembly2_D  TM=7.244E-01  e=7.922E-02  Acinetobacter baylyi ADP1
  8eip-assembly1_D  TM=6.183E-01  e=6.122E-02  Acinetobacter baylyi ADP1
  8u9r-assembly1_B  TM=4.522E-01  e=3.412E+00  Saccharomyces cerevisiae

Radius of gyration: 20.49 Å; Cα contacts (8 Å, |Δi|>4): 791; chains: 2; bounding box: 59×56×45 Å

Organism: Methanocaldococcus jannaschii (strain ATCC 43067 / DSM 2661 / JAL-1 / JCM 10045 / NBRC 100440) (NCBI:txid243232)

Sequence (328 aa):
MNIMRIPRLYVENAEKHEGRKVVIENGGKVIKFLDKDEEYEGDGKVLYQVIYDDFDNYVLMGTVTKDMIIEYEVGGVRQITYIKKGTKLLEIPAEGYKVYPIVDFGCRILGGHRIAALQSRKGDIRFVNTPVNGIVLFLKEVPAKRENYVFYILPEEEIKFEEEMNIMRIPRLYVENAEKHEGRKVVIENGGKVIKFLDKDEEYEGDGKVLYQVIYDDFDNYVLMGTVTKDMIIEYEVGGVRQITYIKKGTKLLEIPAEGYKVYPIVDFGCRILGGHRIAALQSRKGDIRFVNTPVNGIVLFLKEVPAKRENYVFYILPEEEIKFEEE

Foldseek 3Di:
DPPPFDKWKWWFPDPDADQWKWWAPDNRPDIDTDDSPDDDDDDTTIIGTDDPLCQCVQADPQFGATWMWIWDDDDHDIDIDIDHGGQGWDKDKDDEQAKAAPDAAFDWDAAQDFGIWHAYPVGDIDTDTHRATWGFHHWHFDDDVYTIIMTITRHPDPPPPPPD/DPPPFDKWKWWFPDPDADQWKWWAPDNRPDIDTDDSPDDDDDDTTITGTDDPLCQCVQADPQFGATWMWIWDDDDHDIDIDIDHGGQGWDKDKDDEQAKAAPDAAFDWDAAQDFGIWHAYPVGDIDTDTHRATWGFHHWHFDDDVYTIIMTITRHPDPPPPPPD

pLDDT: mean 89.6, std 15.19, range [24.59, 98.62]

Secondary structure (DSSP, 8-state):
-----PPEEEEET-SS--S-EEEEEGGGTEEEEEPTT----SSSEEEEEE-GGGGGGGEETTEE-S-EEEEEEETTEEEEEEE-TT-B-EEEEE-SSEEEE---TT-EE-TT-EEEEEE-TTS-EEEEE-SS-EEEEEEEEE-SSS-EEEEEEEESS-------/-----PPEEEEET-SS--S-EEEEEGGGTEEEEE-TT----SSSEEEEEE-GGGGGGGEETTEE-S-EEEEEEETTEEEEEEE-TT-B-EEEEE-SSEEEES--TT-EE-TT-EEEEEE-TTS-EEEEE-SS-EEEEEEEEE-SSS-EEEEEEEESS-------

Solvent-accessible surface area (backbone atoms only — not comparable to full-atom values): 17634 Å² total; per-residue (Å²): 128,82,69,76,79,71,56,45,27,25,28,44,72,47,84,74,55,75,58,35,34,36,36,37,28,84,92,61,33,28,40,35,54,46,56,62,87,57,82,83,89,74,88,48,51,52,20,25,24,39,66,50,90,49,54,65,80,43,41,56,96,39,25,26,72,43,40,32,35,40,39,37,72,56,72,56,29,38,37,36,36,40,35,37,50,66,25,60,36,46,73,48,77,43,78,41,66,38,52,44,74,70,59,49,57,48,20,53,43,50,51,66,37,69,40,27,39,28,29,44,89,90,62,52,76,48,71,42,58,36,89,48,38,27,33,28,72,39,70,42,74,41,8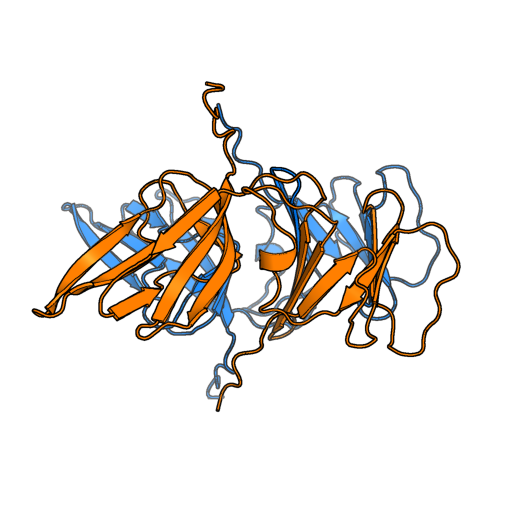8,51,103,40,56,25,37,36,37,34,26,39,47,68,58,84,71,77,66,75,78,123,128,82,70,75,80,72,56,45,28,26,28,45,74,46,85,73,56,74,58,35,34,36,36,38,27,83,93,60,34,28,40,35,56,44,55,62,88,58,81,85,89,74,88,48,50,53,18,25,23,39,67,48,91,51,55,64,80,43,41,57,96,38,25,28,71,42,39,34,36,40,39,40,69,55,71,57,30,37,36,37,37,39,35,36,52,67,25,61,37,46,74,48,76,44,77,42,66,39,51,44,73,69,58,49,56,47,20,51,43,50,50,66,36,69,41,28,40,27,29,45,89,89,64,52,75,47,72,42,60,36,89,47,37,25,32,28,71,39,70,41,75,40,87,52,102,40,55,24,36,36,37,34,26,39,47,68,58,83,70,78,67,75,78,126